Protein AF-A0A317FX87-F1 (afdb_monomer_lite)

Organism: Butyrivibrio fibrisolvens (NCBI:txid831)

Sequence (336 aa):
MNHIDVVEVTNPNGYIVQELTIDGASLGQWLDKHTEGSEDEHIAAFIRPFSELLFAWSHDIDCKGDRRFVRTLIDMDSAPVPILLCEDDPDFSCIVIVADVEKTEDCVYWNRIGYVTHNGESLEEEMEKGIAYTKSYTDDDWARYGDNIALEDVGSDAWHEWIAKNWDVELYKRRMNYTLPYYKAEGSIKWFINTDWVFDRREYEFVVKKYYALQRLRLSEELLRNSDDELNGAECAKILEEILPMGEEALQKQLDEYGEILFDPYICDVIASPLKDLVRSKEPDKILLETYLNALKLLKKHGDVDVRNILDISILDDFDEERAAFRKYGLKCDEL

Structure (mmCIF, N/CA/C/O backbone):
data_AF-A0A317FX87-F1
#
_entry.id   AF-A0A317FX87-F1
#
loop_
_atom_site.group_PDB
_atom_site.id
_atom_site.type_symbol
_atom_site.label_atom_id
_atom_site.label_alt_id
_atom_site.label_comp_id
_atom_site.label_asym_id
_atom_site.label_entity_id
_atom_site.label_seq_id
_atom_site.pdbx_PDB_ins_code
_atom_site.Cartn_x
_atom_site.Cartn_y
_atom_site.Cartn_z
_atom_site.occupancy
_atom_site.B_iso_or_equiv
_atom_site.auth_seq_id
_atom_site.auth_comp_id
_atom_site.auth_asym_id
_atom_site.auth_atom_id
_atom_site.pdbx_PDB_model_num
ATOM 1 N N . MET A 1 1 ? -22.248 14.141 4.917 1.00 89.19 1 MET A N 1
ATOM 2 C CA . MET A 1 1 ? -21.125 13.216 4.708 1.00 89.19 1 MET A CA 1
ATOM 3 C C . MET A 1 1 ? -19.882 13.987 5.063 1.00 89.19 1 MET A C 1
ATOM 5 O O . MET A 1 1 ? -19.855 15.189 4.813 1.00 89.19 1 MET A O 1
ATOM 9 N N . ASN A 1 2 ? -18.955 13.331 5.736 1.00 97.44 2 ASN A N 1
ATOM 10 C CA . ASN A 1 2 ? -17.644 13.873 6.037 1.00 97.44 2 ASN A CA 1
ATOM 11 C C . ASN A 1 2 ? -16.818 13.891 4.752 1.00 97.44 2 ASN A C 1
ATOM 13 O O . ASN A 1 2 ? -17.005 13.037 3.881 1.00 97.44 2 ASN A O 1
ATOM 17 N N . HIS A 1 3 ? -15.916 14.858 4.655 1.00 95.69 3 HIS A N 1
ATOM 18 C CA . HIS A 1 3 ? -14.972 14.974 3.554 1.00 95.69 3 HIS A CA 1
ATOM 19 C C . HIS A 1 3 ? -13.633 14.393 3.963 1.00 95.69 3 HIS A C 1
ATOM 21 O O . HIS A 1 3 ? -13.104 14.728 5.022 1.00 95.69 3 HIS A O 1
ATOM 27 N N . ILE A 1 4 ? -13.092 13.527 3.117 1.00 95.06 4 ILE A N 1
ATOM 28 C CA . ILE A 1 4 ? -11.769 12.938 3.294 1.00 95.06 4 ILE A CA 1
ATOM 29 C C . ILE A 1 4 ? -10.846 13.540 2.242 1.00 95.06 4 ILE A C 1
ATOM 31 O O . ILE A 1 4 ? -11.242 13.705 1.093 1.00 95.06 4 ILE A O 1
ATOM 35 N N . ASP A 1 5 ? -9.627 13.902 2.621 1.00 94.25 5 ASP A N 1
ATOM 36 C CA . ASP A 1 5 ? -8.621 14.379 1.670 1.00 94.25 5 ASP A CA 1
ATOM 37 C C . ASP A 1 5 ? -7.214 14.052 2.168 1.00 94.25 5 ASP A C 1
ATOM 39 O O . ASP A 1 5 ? -6.998 13.717 3.332 1.00 94.25 5 ASP A O 1
ATOM 43 N N . VAL A 1 6 ? -6.249 14.174 1.268 1.00 91.81 6 VAL A N 1
ATOM 44 C CA . VAL A 1 6 ? -4.823 14.064 1.542 1.00 91.81 6 VAL A CA 1
ATOM 45 C C . VAL A 1 6 ? -4.180 15.402 1.237 1.00 91.81 6 VAL A C 1
ATOM 47 O O . VAL A 1 6 ? -4.270 15.905 0.108 1.00 91.81 6 VAL A O 1
ATOM 50 N N . VAL A 1 7 ? -3.512 15.947 2.247 1.00 87.94 7 VAL A N 1
ATOM 51 C CA . VAL A 1 7 ? -2.808 17.226 2.183 1.00 87.94 7 VAL A CA 1
ATOM 52 C C . VAL A 1 7 ? -1.315 17.019 2.391 1.00 87.94 7 VAL A C 1
ATOM 54 O O . VAL A 1 7 ? -0.889 16.092 3.076 1.00 87.94 7 VAL A O 1
ATOM 57 N N . GLU A 1 8 ? -0.514 17.895 1.798 1.00 84.81 8 GLU A N 1
ATOM 58 C CA . GLU A 1 8 ? 0.919 17.964 2.063 1.00 84.81 8 GLU A CA 1
ATOM 59 C C . GLU A 1 8 ? 1.165 18.895 3.250 1.00 84.81 8 GLU A C 1
ATOM 61 O O . GLU A 1 8 ? 0.763 20.062 3.233 1.00 84.81 8 GLU A O 1
ATOM 66 N N . VAL A 1 9 ? 1.835 18.384 4.278 1.00 79.12 9 VAL A N 1
ATOM 67 C CA . VAL A 1 9 ? 2.241 19.153 5.456 1.00 79.12 9 VAL A CA 1
ATOM 68 C C . VAL A 1 9 ? 3.747 19.076 5.625 1.00 79.12 9 VAL A C 1
ATOM 70 O O . VAL A 1 9 ? 4.383 18.083 5.287 1.00 79.12 9 VAL A O 1
ATOM 73 N N . THR A 1 10 ? 4.348 20.146 6.134 1.00 74.12 10 THR A N 1
ATOM 74 C CA . THR A 1 10 ? 5.766 20.137 6.494 1.00 74.12 10 THR A CA 1
ATOM 75 C C . THR A 1 10 ? 5.893 19.694 7.944 1.00 74.12 10 THR A C 1
ATOM 77 O O . THR A 1 10 ? 5.390 20.378 8.836 1.00 74.12 10 THR A O 1
ATOM 80 N N . ASN A 1 11 ? 6.547 18.559 8.184 1.00 68.38 11 ASN A N 1
ATOM 81 C CA . ASN A 1 11 ? 6.795 18.073 9.537 1.00 68.38 11 ASN A CA 1
ATOM 82 C C . ASN A 1 11 ? 7.816 18.977 10.273 1.00 68.38 11 ASN A C 1
ATOM 84 O O . ASN A 1 11 ? 8.481 19.808 9.641 1.00 68.38 11 ASN A O 1
ATOM 88 N N . PRO A 1 12 ? 7.984 18.843 11.604 1.00 63.56 12 PRO A N 1
ATOM 89 C CA . PRO A 1 12 ? 8.914 19.675 12.381 1.00 63.56 12 PRO A CA 1
ATOM 90 C C . PRO A 1 12 ? 10.375 19.633 11.901 1.00 63.56 12 PRO A C 1
ATOM 92 O O . PRO A 1 12 ? 11.134 20.566 12.160 1.00 63.56 12 PRO A O 1
ATOM 95 N N . ASN A 1 13 ? 10.753 18.581 11.171 1.00 57.44 13 ASN A N 1
ATOM 96 C CA . ASN A 1 13 ? 12.086 18.383 10.605 1.00 57.44 13 ASN A CA 1
ATOM 97 C C . ASN A 1 13 ? 12.254 19.023 9.211 1.00 57.44 13 ASN A C 1
ATOM 99 O O . ASN A 1 13 ? 13.338 18.962 8.635 1.00 57.44 13 ASN A O 1
ATOM 103 N N . GLY A 1 14 ? 11.212 19.667 8.672 1.00 63.75 14 GLY A N 1
ATOM 104 C CA . GLY A 1 14 ? 11.245 20.359 7.383 1.00 63.75 14 GLY A CA 1
ATOM 105 C C . GLY A 1 14 ? 10.948 19.474 6.169 1.00 63.75 14 GLY A C 1
ATOM 106 O O . GLY A 1 14 ? 11.064 19.955 5.042 1.00 63.75 14 GLY A O 1
ATOM 107 N N . TYR A 1 15 ? 10.559 18.213 6.372 1.00 66.38 15 TYR A N 1
ATOM 108 C CA . TYR A 1 15 ? 10.174 17.304 5.292 1.00 66.38 15 TYR A CA 1
ATOM 109 C C . TYR A 1 15 ? 8.694 17.456 4.955 1.00 66.38 15 TYR A C 1
ATOM 111 O O . TYR A 1 15 ? 7.863 17.638 5.845 1.00 66.38 15 TYR A O 1
ATOM 119 N N . ILE A 1 16 ? 8.362 17.376 3.667 1.00 71.12 16 ILE A N 1
ATOM 120 C CA . ILE A 1 16 ? 6.974 17.329 3.206 1.00 71.12 16 ILE A CA 1
ATOM 121 C C . ILE A 1 16 ? 6.475 15.893 3.370 1.00 71.12 16 ILE A C 1
ATOM 123 O O . ILE A 1 16 ? 7.070 14.972 2.815 1.00 71.12 16 ILE A O 1
ATOM 127 N N . VAL A 1 17 ? 5.393 15.716 4.122 1.00 77.62 17 VAL A N 1
ATOM 128 C CA . VAL A 1 17 ? 4.711 14.434 4.330 1.00 77.62 17 VAL A CA 1
ATOM 129 C C . VAL A 1 17 ? 3.249 14.555 3.912 1.00 77.62 17 VAL A C 1
ATOM 131 O O . VAL A 1 17 ? 2.670 15.644 3.945 1.00 77.62 17 VAL A O 1
ATOM 134 N N . GLN A 1 18 ? 2.648 13.442 3.494 1.00 84.94 18 GLN A N 1
ATOM 135 C CA . GLN A 1 18 ? 1.228 13.386 3.162 1.00 84.94 18 GLN A CA 1
ATOM 136 C C . GLN A 1 18 ? 0.417 12.964 4.382 1.00 84.94 18 GLN A C 1
ATOM 138 O O . GLN A 1 18 ? 0.632 11.889 4.936 1.00 84.94 18 GLN A O 1
ATOM 143 N N . GLU A 1 19 ? -0.563 13.779 4.747 1.00 84.56 19 GLU A N 1
ATOM 144 C CA . GLU A 1 19 ? -1.433 13.537 5.889 1.00 84.56 19 GLU A CA 1
ATOM 145 C C . GLU A 1 19 ? -2.885 13.363 5.441 1.00 84.56 19 GLU A C 1
ATOM 147 O O . GLU A 1 19 ? -3.398 14.132 4.621 1.00 84.56 19 GLU A O 1
ATOM 152 N N . LEU A 1 20 ? -3.554 12.345 5.989 1.00 90.12 20 LEU A N 1
ATOM 153 C CA . LEU A 1 20 ? -4.988 12.163 5.813 1.00 90.12 20 LEU A CA 1
ATOM 154 C C . LEU A 1 20 ? -5.745 13.153 6.702 1.00 90.12 20 LEU A C 1
ATOM 156 O O . LEU A 1 20 ? -5.516 13.237 7.913 1.00 90.12 20 LEU A O 1
ATOM 160 N N . THR A 1 21 ? -6.696 13.856 6.101 1.00 93.00 21 THR A N 1
ATOM 161 C CA . THR A 1 21 ? -7.583 14.785 6.795 1.00 93.00 21 THR A CA 1
ATOM 162 C C . THR A 1 21 ? -9.034 14.365 6.662 1.00 93.00 21 THR A C 1
ATOM 164 O O . THR A 1 21 ? -9.460 13.867 5.619 1.00 93.00 21 THR A O 1
ATOM 167 N N . ILE A 1 22 ? -9.792 14.590 7.731 1.00 94.50 22 ILE A N 1
ATOM 168 C CA . ILE A 1 22 ? -11.239 14.400 7.784 1.00 94.50 22 ILE A CA 1
ATOM 169 C C . ILE A 1 22 ? -11.854 15.735 8.195 1.00 94.50 22 ILE A C 1
ATOM 171 O O . ILE A 1 22 ? -11.508 16.295 9.234 1.00 94.50 22 ILE A O 1
ATOM 175 N N . ASP A 1 23 ? -12.709 16.286 7.334 1.00 93.94 23 ASP A N 1
ATOM 176 C CA . ASP A 1 23 ? -13.287 17.631 7.455 1.00 93.94 23 ASP A CA 1
ATOM 177 C C . ASP A 1 23 ? -12.226 18.729 7.686 1.00 93.94 23 ASP A C 1
ATOM 179 O O . ASP A 1 23 ? -12.439 19.703 8.412 1.00 93.94 23 ASP A O 1
ATOM 183 N N . GLY A 1 24 ? -11.053 18.563 7.061 1.00 91.31 24 GLY A N 1
ATOM 184 C CA . GLY A 1 24 ? -9.916 19.483 7.159 1.00 91.31 24 GLY A CA 1
ATOM 185 C C . GLY A 1 24 ? -9.075 19.351 8.435 1.00 91.31 24 GLY A C 1
ATOM 186 O O . GLY A 1 24 ? -8.141 20.131 8.615 1.00 91.31 24 GLY A O 1
ATOM 187 N N . ALA A 1 25 ? -9.374 18.390 9.314 1.00 91.06 25 ALA A N 1
ATOM 188 C CA . ALA A 1 25 ? -8.560 18.079 10.484 1.00 91.06 25 ALA A CA 1
ATOM 189 C C . ALA A 1 25 ? -7.667 16.861 10.222 1.00 91.06 25 ALA A C 1
ATOM 191 O O . ALA A 1 25 ? -8.145 15.836 9.741 1.00 91.06 25 ALA A O 1
ATOM 192 N N . SER A 1 26 ? -6.386 16.967 10.579 1.00 91.44 26 SER A N 1
ATOM 193 C CA . SER A 1 26 ? -5.444 15.841 10.636 1.00 91.44 26 SER A CA 1
ATOM 194 C C . SER A 1 26 ? -6.000 14.707 11.498 1.00 91.44 26 SER A C 1
ATOM 196 O O . SER A 1 26 ? -6.457 14.958 12.616 1.00 91.44 26 SER A O 1
ATOM 198 N N . LEU A 1 27 ? -5.920 13.465 11.014 1.00 92.75 27 LEU A N 1
ATOM 199 C CA . LEU A 1 27 ? -6.351 12.295 11.781 1.00 92.75 27 LEU A CA 1
ATOM 200 C C . LEU A 1 27 ? -5.570 12.148 13.100 1.00 92.75 27 LEU A C 1
ATOM 202 O O . LEU A 1 27 ? -6.184 11.981 14.154 1.00 92.75 27 LEU A O 1
ATOM 206 N N . GLY A 1 28 ? -4.237 12.252 13.058 1.00 92.06 28 GLY A N 1
ATOM 207 C CA . GLY A 1 28 ? -3.384 12.121 14.244 1.00 92.06 28 GLY A CA 1
ATOM 208 C C . GLY A 1 28 ? -3.653 13.219 15.275 1.00 92.06 28 GLY A C 1
ATOM 209 O O . GLY A 1 28 ? -3.942 12.931 16.435 1.00 92.06 28 GLY A O 1
ATOM 210 N N . GLN A 1 29 ? -3.692 14.483 14.840 1.00 91.81 29 GLN A N 1
ATOM 211 C CA . GLN A 1 29 ? -3.993 15.616 15.727 1.00 91.81 29 GLN A CA 1
ATOM 212 C C . GLN A 1 29 ? -5.416 15.547 16.292 1.00 91.81 29 GLN A C 1
ATOM 214 O O . GLN A 1 29 ? -5.663 15.925 17.442 1.00 91.81 29 GLN A O 1
ATOM 219 N N . TRP A 1 30 ? -6.374 15.077 15.488 1.00 94.12 30 TRP A N 1
ATOM 220 C CA . TRP A 1 30 ? -7.738 14.862 15.947 1.00 94.12 30 TRP A CA 1
ATOM 221 C C . TRP A 1 30 ? -7.760 13.811 17.061 1.00 94.12 30 TRP A C 1
ATOM 223 O O . TRP A 1 30 ? -8.353 14.071 18.109 1.00 94.12 30 TRP A O 1
ATOM 233 N N . LEU A 1 31 ? -7.061 12.683 16.897 1.00 95.19 31 LEU A N 1
ATOM 234 C CA . LEU A 1 31 ? -6.965 11.636 17.919 1.00 95.19 31 LEU A CA 1
ATOM 235 C C . LEU A 1 31 ? -6.271 12.126 19.193 1.00 95.19 31 LEU A C 1
ATOM 237 O O . LEU A 1 31 ? -6.771 11.868 20.289 1.00 95.19 31 LEU A O 1
ATOM 241 N N . ASP A 1 32 ? -5.193 12.899 19.077 1.00 94.50 32 ASP A N 1
ATOM 242 C CA . ASP A 1 32 ? -4.504 13.481 20.233 1.00 94.50 32 ASP A CA 1
ATOM 243 C C . ASP A 1 32 ? -5.403 14.370 21.080 1.00 94.50 32 ASP A C 1
ATOM 245 O O . ASP A 1 32 ? -5.355 14.317 22.311 1.00 94.50 32 ASP A O 1
ATOM 249 N N . LYS A 1 33 ? -6.246 15.169 20.423 1.00 93.69 33 LYS A N 1
ATOM 250 C CA . LYS A 1 33 ? -7.219 16.023 21.099 1.00 93.69 33 LYS A CA 1
ATOM 251 C C . LYS A 1 33 ? -8.341 15.209 21.744 1.00 93.69 33 LYS A C 1
ATOM 253 O O . LYS A 1 33 ? -8.755 15.517 22.856 1.00 93.69 33 LYS A O 1
ATOM 258 N N . HIS A 1 34 ? -8.851 14.187 21.059 1.00 92.75 34 HIS A N 1
ATOM 259 C CA . HIS A 1 34 ? -9.976 13.384 21.559 1.00 92.75 34 HIS A CA 1
ATOM 260 C C . HIS A 1 34 ? -9.575 12.402 22.661 1.00 92.75 34 HIS A C 1
ATOM 262 O O . HIS A 1 34 ? -10.430 11.952 23.419 1.00 92.75 34 HIS A O 1
ATOM 268 N N . THR A 1 35 ? -8.284 12.103 22.780 1.00 94.00 35 THR A N 1
ATOM 269 C CA . THR A 1 35 ? -7.716 11.255 23.836 1.00 94.00 35 THR A CA 1
ATOM 270 C C . THR A 1 35 ? -6.978 12.059 24.911 1.00 94.00 35 THR A C 1
ATOM 272 O O . THR A 1 35 ? -6.307 11.489 25.779 1.00 94.00 35 THR A O 1
ATOM 275 N N . GLU A 1 36 ? -7.112 13.389 24.900 1.00 93.12 36 GLU A N 1
ATOM 276 C CA . GLU A 1 36 ? -6.556 14.251 25.936 1.00 93.12 36 GLU A CA 1
ATOM 277 C C . GLU A 1 36 ? -7.193 13.929 27.296 1.00 93.12 36 GLU A C 1
ATOM 279 O O . GLU A 1 36 ? -8.401 14.048 27.487 1.00 93.12 36 GLU A O 1
ATOM 284 N N . GLY A 1 37 ? -6.370 13.495 28.253 1.00 89.50 37 GLY A N 1
ATOM 285 C CA . GLY A 1 37 ? -6.847 13.071 29.570 1.00 89.50 37 GLY A CA 1
ATOM 286 C C . GLY A 1 37 ? -7.520 11.695 29.589 1.00 89.50 37 GLY A C 1
ATOM 287 O O . GLY A 1 37 ? -8.262 11.418 30.528 1.00 89.50 37 GLY A O 1
ATOM 288 N N . SER A 1 38 ? -7.274 10.846 28.582 1.00 91.88 38 SER A N 1
ATOM 289 C CA . SER A 1 38 ? -7.736 9.453 28.575 1.00 91.88 38 SER A CA 1
ATOM 290 C C . SER A 1 38 ? -7.367 8.728 29.877 1.00 91.88 38 SER A C 1
ATOM 292 O O . SER A 1 38 ? -6.218 8.777 30.316 1.00 91.88 38 SER A O 1
ATOM 294 N N . GLU A 1 39 ? -8.336 8.023 30.467 1.00 93.50 39 GLU A N 1
ATOM 295 C CA . GLU A 1 39 ? -8.119 7.128 31.617 1.00 93.50 39 GLU A CA 1
ATOM 296 C C . GLU A 1 39 ? -7.472 5.793 31.202 1.00 93.50 39 GLU A C 1
ATOM 298 O O . GLU A 1 39 ? -7.098 4.984 32.050 1.00 93.50 39 GLU A O 1
ATOM 303 N N . ASP A 1 40 ? -7.336 5.545 29.897 1.00 94.94 40 ASP A N 1
ATOM 304 C CA . ASP A 1 40 ? -6.621 4.389 29.375 1.00 94.94 40 ASP A CA 1
ATOM 305 C C . ASP A 1 40 ? -5.108 4.608 29.494 1.00 94.94 40 ASP A C 1
ATOM 307 O O . ASP A 1 40 ? -4.505 5.311 28.680 1.00 94.94 40 ASP A O 1
ATOM 311 N N . GLU A 1 41 ? -4.498 3.995 30.512 1.00 93.06 41 GLU A N 1
ATOM 312 C CA . GLU A 1 41 ? -3.064 4.117 30.800 1.00 93.06 41 GLU A CA 1
ATOM 313 C C . GLU A 1 41 ? -2.187 3.773 29.591 1.00 93.06 41 GLU A C 1
ATOM 315 O O . GLU A 1 41 ? -1.151 4.405 29.395 1.00 93.06 41 GLU A O 1
ATOM 320 N N . HIS A 1 42 ? -2.604 2.825 28.745 1.00 93.81 42 HIS A N 1
ATOM 321 C CA . HIS A 1 42 ? -1.827 2.453 27.565 1.00 93.81 42 HIS A CA 1
ATOM 322 C C . HIS A 1 42 ? -1.847 3.561 26.503 1.00 93.81 42 HIS A C 1
ATOM 324 O O . HIS A 1 42 ? -0.804 3.916 25.955 1.00 93.81 42 HIS A O 1
ATOM 330 N N . ILE A 1 43 ? -3.008 4.184 26.276 1.00 94.62 43 ILE A N 1
ATOM 331 C CA . ILE A 1 43 ? -3.109 5.352 25.390 1.00 94.62 43 ILE A CA 1
ATOM 332 C C . ILE A 1 43 ? -2.289 6.513 25.956 1.00 94.62 43 ILE A C 1
ATOM 334 O O . ILE A 1 43 ? -1.519 7.139 25.233 1.00 94.62 43 ILE A O 1
ATOM 338 N N . ALA A 1 44 ? -2.446 6.798 27.250 1.00 91.06 44 ALA A N 1
ATOM 339 C CA . ALA A 1 44 ? -1.822 7.949 27.890 1.00 91.06 44 ALA A CA 1
ATOM 340 C C . ALA A 1 44 ? -0.291 7.847 27.980 1.00 91.06 44 ALA A C 1
ATOM 342 O O . ALA A 1 44 ? 0.374 8.879 27.910 1.00 91.06 44 ALA A O 1
ATOM 343 N N . ALA A 1 45 ? 0.255 6.640 28.164 1.00 89.38 45 ALA A N 1
ATOM 344 C CA . ALA A 1 45 ? 1.679 6.437 28.428 1.00 89.38 45 ALA A CA 1
ATOM 345 C C . ALA A 1 45 ? 2.488 5.895 27.241 1.00 89.38 45 ALA A C 1
ATOM 347 O O . ALA A 1 45 ? 3.705 6.066 27.252 1.00 89.38 45 ALA A O 1
ATOM 348 N N . PHE A 1 46 ? 1.859 5.216 26.273 1.00 90.44 46 PHE A N 1
ATOM 349 C CA . PHE A 1 46 ? 2.580 4.490 25.218 1.00 90.44 46 PHE A CA 1
ATOM 350 C C . PHE A 1 46 ? 2.194 4.902 23.796 1.00 90.44 46 PHE A C 1
ATOM 352 O O . PHE A 1 46 ? 3.074 5.030 22.957 1.00 90.44 46 PHE A O 1
ATOM 359 N N . ILE A 1 47 ? 0.904 5.115 23.514 1.00 93.50 47 ILE A N 1
ATOM 360 C CA . ILE A 1 47 ? 0.455 5.398 22.139 1.00 93.50 47 ILE A CA 1
ATOM 361 C C . ILE A 1 47 ? 0.588 6.880 21.777 1.00 93.50 47 ILE A C 1
ATOM 363 O O . ILE A 1 47 ? 0.904 7.213 20.639 1.00 93.50 47 ILE A O 1
ATOM 367 N N . ARG A 1 48 ? 0.293 7.785 22.717 1.00 93.06 48 ARG A N 1
ATOM 368 C CA . ARG A 1 48 ? 0.339 9.225 22.441 1.00 93.06 48 ARG A CA 1
ATOM 369 C C . ARG A 1 48 ? 1.784 9.743 22.341 1.00 93.06 48 ARG A C 1
ATOM 371 O O . ARG A 1 48 ? 2.610 9.335 23.157 1.00 93.06 48 ARG A O 1
ATOM 378 N N . PRO A 1 49 ? 2.042 10.742 21.474 1.00 93.06 49 PRO A N 1
ATOM 379 C CA . PRO A 1 49 ? 1.067 11.418 20.611 1.00 93.06 49 PRO A CA 1
ATOM 380 C C . PRO A 1 49 ? 0.769 10.662 19.302 1.00 93.06 49 PRO A C 1
ATOM 382 O O . PRO A 1 49 ? 1.667 10.192 18.614 1.00 93.06 49 PRO A O 1
ATOM 385 N N . PHE A 1 50 ? -0.507 10.608 18.913 1.00 94.06 50 PHE A N 1
ATOM 386 C CA . PHE A 1 50 ? -0.950 9.989 17.657 1.00 94.06 50 PHE A CA 1
ATOM 387 C C . PHE A 1 50 ? -0.443 10.739 16.421 1.00 94.06 50 PHE A C 1
ATOM 389 O O . PHE A 1 50 ? -0.312 10.137 15.359 1.00 94.06 50 PHE A O 1
ATOM 396 N N . SER A 1 51 ? -0.169 12.043 16.529 1.00 90.81 51 SER A N 1
ATOM 397 C CA . SER A 1 51 ? 0.398 12.843 15.439 1.00 90.81 51 SER A CA 1
ATOM 398 C C . SER A 1 51 ? 1.838 12.479 15.068 1.00 90.81 51 SER A C 1
ATOM 400 O O . SER A 1 51 ? 2.328 12.973 14.058 1.00 90.81 51 SER A O 1
ATOM 402 N N . GLU A 1 52 ? 2.521 11.679 15.889 1.00 89.69 52 GLU A N 1
ATOM 403 C CA . GLU A 1 52 ? 3.869 11.156 15.615 1.00 89.69 52 GLU A CA 1
ATOM 404 C C . GLU A 1 52 ? 3.831 9.714 15.081 1.00 89.69 52 GLU A C 1
ATOM 406 O O . GLU A 1 52 ? 4.866 9.128 14.802 1.00 89.69 52 GLU A O 1
ATOM 411 N N . LEU A 1 53 ? 2.642 9.127 14.914 1.00 92.25 53 LEU A N 1
ATOM 412 C CA . LEU A 1 53 ? 2.506 7.798 14.327 1.00 92.25 53 LEU A CA 1
ATOM 413 C C . LEU A 1 53 ? 2.534 7.862 12.797 1.00 92.25 53 LEU A C 1
ATOM 415 O O . LEU A 1 53 ? 1.996 8.782 12.173 1.00 92.25 53 LEU A O 1
ATOM 419 N N . LEU A 1 54 ? 3.103 6.825 12.190 1.00 91.81 54 LEU A N 1
ATOM 420 C CA . LEU A 1 54 ? 3.153 6.655 10.746 1.00 91.81 54 LEU A CA 1
ATOM 421 C C . LEU A 1 54 ? 1.758 6.329 10.205 1.00 91.81 54 LEU A C 1
ATOM 423 O O . LEU A 1 54 ? 1.068 5.453 10.720 1.00 91.81 54 LEU A O 1
ATOM 427 N N . PHE A 1 55 ? 1.337 6.973 9.116 1.00 93.06 55 PHE A N 1
ATOM 428 C CA . PHE A 1 55 ? 0.089 6.594 8.458 1.00 93.06 55 PHE A CA 1
ATOM 429 C C . PHE A 1 55 ? 0.226 5.226 7.781 1.00 93.06 55 PHE A C 1
ATOM 431 O O . PHE A 1 55 ? 1.072 5.035 6.908 1.00 93.06 55 PHE A O 1
ATOM 438 N N . ALA A 1 56 ? -0.646 4.284 8.144 1.00 94.62 56 ALA A N 1
ATOM 439 C CA . ALA A 1 56 ? -0.505 2.872 7.778 1.00 94.62 56 ALA A CA 1
ATOM 440 C C . ALA A 1 56 ? -0.660 2.585 6.272 1.00 94.62 56 ALA A C 1
ATOM 442 O O . ALA A 1 56 ? -0.525 1.448 5.840 1.00 94.62 56 ALA A O 1
ATOM 443 N N . TRP A 1 57 ? -1.005 3.577 5.450 1.00 93.19 57 TRP A N 1
ATOM 444 C CA . TRP A 1 57 ? -1.107 3.400 3.996 1.00 93.19 57 TRP A CA 1
ATOM 445 C C . TRP A 1 57 ? 0.196 3.791 3.277 1.00 93.19 57 TRP A C 1
ATOM 447 O O . TRP A 1 57 ? 0.270 3.665 2.053 1.00 93.19 57 TRP A O 1
ATOM 457 N N . SER A 1 58 ? 1.190 4.295 4.020 1.00 89.81 58 SER A N 1
ATOM 458 C CA . SER A 1 58 ? 2.482 4.782 3.522 1.00 89.81 58 SER A CA 1
ATOM 459 C C . SER A 1 58 ? 3.330 3.682 2.865 1.00 89.81 58 SER A C 1
ATOM 461 O O . SER A 1 58 ? 3.195 2.494 3.165 1.00 89.81 58 SER A O 1
ATOM 463 N N . HIS A 1 59 ? 4.255 4.091 1.989 1.00 88.69 59 HIS A N 1
ATOM 464 C CA . HIS A 1 59 ? 5.341 3.225 1.515 1.00 88.69 59 HIS A CA 1
ATOM 465 C C . HIS A 1 59 ? 6.437 2.963 2.561 1.00 88.69 59 HIS A C 1
ATOM 467 O O . HIS A 1 59 ? 7.251 2.077 2.325 1.00 88.69 59 HIS A O 1
ATOM 473 N N . ASP A 1 60 ? 6.422 3.660 3.701 1.00 89.38 60 ASP A N 1
ATOM 474 C CA . ASP A 1 60 ? 7.429 3.512 4.769 1.00 89.38 60 ASP A CA 1
ATOM 475 C C . ASP A 1 60 ? 7.260 2.233 5.606 1.00 89.38 60 ASP A C 1
ATOM 477 O O . ASP A 1 60 ? 8.095 1.950 6.453 1.00 89.38 60 ASP A O 1
ATOM 481 N N . ILE A 1 61 ? 6.195 1.454 5.383 1.00 92.94 61 ILE A N 1
ATOM 482 C CA . ILE A 1 61 ? 6.044 0.123 5.987 1.00 92.94 61 ILE A CA 1
ATOM 483 C C . ILE A 1 61 ? 7.134 -0.801 5.452 1.00 92.94 61 ILE A C 1
ATOM 485 O O . ILE A 1 61 ? 7.283 -0.905 4.232 1.00 92.94 61 ILE A O 1
ATOM 489 N N . ASP A 1 62 ? 7.812 -1.531 6.335 1.00 88.38 62 ASP A N 1
ATOM 490 C CA . ASP A 1 62 ? 9.048 -2.258 6.016 1.00 88.38 62 ASP A CA 1
ATOM 491 C C . ASP A 1 62 ? 8.913 -3.265 4.863 1.00 88.38 62 ASP A C 1
ATOM 493 O O . ASP A 1 62 ? 9.765 -3.336 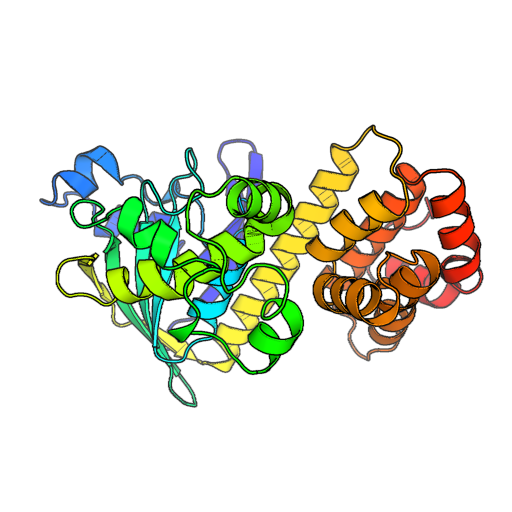3.975 1.00 88.38 62 ASP A O 1
ATOM 497 N N . CYS A 1 63 ? 7.832 -4.049 4.848 1.00 90.44 63 CYS A N 1
ATOM 498 C CA . CYS A 1 63 ? 7.679 -5.174 3.921 1.00 90.44 63 CYS A CA 1
ATOM 499 C C . CYS A 1 63 ? 6.554 -4.954 2.897 1.00 90.44 63 CYS A C 1
ATOM 501 O O . CYS A 1 63 ? 5.468 -4.466 3.230 1.00 90.44 63 CYS A O 1
ATOM 503 N N . LYS A 1 64 ? 6.747 -5.404 1.644 1.00 90.75 64 LYS A N 1
ATOM 504 C CA . LYS A 1 64 ? 5.706 -5.308 0.597 1.00 90.75 64 LYS A CA 1
ATOM 505 C C . LYS A 1 64 ? 4.494 -6.158 0.939 1.00 90.75 64 LYS A C 1
ATOM 507 O O . LYS A 1 64 ? 3.370 -5.742 0.662 1.00 90.75 64 LYS A O 1
ATOM 512 N N . GLY A 1 65 ? 4.710 -7.317 1.565 1.00 94.00 65 GLY A N 1
ATOM 513 C CA . GLY A 1 65 ? 3.624 -8.178 2.041 1.00 94.00 65 GLY A CA 1
ATOM 514 C C . GLY A 1 65 ? 2.657 -7.441 2.975 1.00 94.00 65 GLY A C 1
ATOM 515 O O . GLY A 1 65 ? 1.439 -7.544 2.816 1.00 94.00 65 GLY A O 1
ATOM 516 N N . ASP A 1 66 ? 3.195 -6.612 3.871 1.00 96.44 66 ASP A N 1
ATOM 517 C CA . ASP A 1 66 ? 2.422 -5.800 4.814 1.00 96.44 66 ASP A CA 1
ATOM 518 C C . ASP A 1 66 ? 1.719 -4.625 4.119 1.00 96.44 66 ASP A C 1
ATOM 520 O O . ASP A 1 66 ? 0.526 -4.395 4.337 1.00 96.44 66 ASP A O 1
ATOM 524 N N . ARG A 1 67 ? 2.381 -3.953 3.169 1.00 94.62 67 ARG A N 1
ATOM 525 C CA . ARG A 1 67 ? 1.732 -2.932 2.321 1.00 94.62 67 ARG A CA 1
ATOM 526 C C . ARG A 1 67 ? 0.559 -3.507 1.521 1.00 94.62 67 ARG A C 1
ATOM 528 O O . ARG A 1 67 ? -0.521 -2.911 1.463 1.00 94.62 67 ARG A O 1
ATOM 535 N N . ARG A 1 68 ? 0.744 -4.694 0.934 1.00 94.62 68 ARG A N 1
ATOM 536 C CA . ARG A 1 68 ? -0.301 -5.424 0.200 1.00 94.62 68 ARG A CA 1
ATOM 537 C C . ARG A 1 68 ? -1.445 -5.838 1.121 1.00 94.62 68 ARG A C 1
ATOM 539 O O . ARG A 1 68 ? -2.609 -5.780 0.712 1.00 94.62 68 ARG A O 1
ATOM 546 N N . PHE A 1 69 ? -1.140 -6.226 2.357 1.00 97.62 69 PHE A N 1
ATOM 547 C CA . PHE A 1 69 ? -2.141 -6.530 3.372 1.00 97.62 69 PHE A CA 1
ATOM 548 C C . PHE A 1 69 ? -3.035 -5.321 3.657 1.00 97.62 69 PHE A C 1
ATOM 550 O O . PHE A 1 69 ? -4.248 -5.422 3.468 1.00 97.62 69 PHE A O 1
ATOM 557 N N . VAL A 1 70 ? -2.458 -4.160 3.992 1.00 97.25 70 VAL A N 1
ATOM 558 C CA . VAL A 1 70 ? -3.234 -2.926 4.220 1.00 97.25 70 VAL A CA 1
ATOM 559 C C . VAL A 1 70 ? -4.096 -2.593 3.013 1.00 97.25 70 VAL A C 1
ATOM 561 O O . VAL A 1 70 ? -5.294 -2.357 3.159 1.00 97.25 70 VAL A O 1
ATOM 564 N N . ARG A 1 71 ? -3.513 -2.628 1.808 1.00 95.44 71 ARG A N 1
ATOM 565 C CA . ARG A 1 71 ? -4.243 -2.349 0.569 1.00 95.44 71 ARG A CA 1
ATOM 566 C C . ARG A 1 71 ? -5.451 -3.270 0.400 1.00 95.44 71 ARG A C 1
ATOM 568 O O . ARG A 1 71 ? -6.540 -2.797 0.085 1.00 95.44 71 ARG A O 1
ATOM 575 N N . THR A 1 72 ? -5.266 -4.562 0.665 1.00 97.06 72 THR A N 1
ATOM 576 C CA . THR A 1 72 ? -6.346 -5.555 0.609 1.00 97.06 72 THR A CA 1
ATOM 577 C C . THR A 1 72 ? -7.465 -5.185 1.581 1.00 97.06 72 THR A C 1
ATOM 579 O O . THR A 1 72 ? -8.630 -5.186 1.192 1.00 97.06 72 THR A O 1
ATOM 582 N N . LEU A 1 73 ? -7.133 -4.810 2.821 1.00 98.31 73 LEU A N 1
ATOM 583 C CA . LEU A 1 73 ? -8.130 -4.418 3.821 1.00 98.31 73 LEU A CA 1
ATOM 584 C C . LEU A 1 73 ? -8.865 -3.129 3.453 1.00 98.31 73 LEU A C 1
ATOM 586 O O . LEU A 1 73 ? -10.078 -3.062 3.639 1.00 98.31 73 LEU A O 1
ATOM 590 N N . ILE A 1 74 ? -8.158 -2.136 2.900 1.00 97.00 74 ILE A N 1
ATOM 591 C CA . ILE A 1 74 ? -8.779 -0.909 2.391 1.00 97.00 74 ILE A CA 1
ATOM 592 C C . ILE A 1 74 ? -9.798 -1.247 1.315 1.00 97.00 74 ILE A C 1
ATOM 594 O O . ILE A 1 74 ? -10.825 -0.587 1.276 1.00 97.00 74 ILE A O 1
ATOM 598 N N . ASP A 1 75 ? -9.539 -2.226 0.445 1.00 96.44 75 ASP A N 1
ATOM 599 C CA . ASP A 1 75 ? -10.414 -2.569 -0.678 1.00 96.44 75 ASP A CA 1
ATOM 600 C C . ASP A 1 75 ? -11.625 -3.431 -0.257 1.00 96.44 75 ASP A C 1
ATOM 602 O O . ASP A 1 75 ? -12.689 -3.301 -0.866 1.00 96.44 75 ASP A O 1
ATOM 606 N N . MET A 1 76 ? -11.530 -4.208 0.829 1.00 97.75 76 MET A N 1
ATOM 607 C CA . MET A 1 76 ? -12.641 -5.004 1.378 1.00 97.75 76 MET A CA 1
ATOM 608 C C . MET A 1 76 ? -13.874 -4.158 1.751 1.00 97.75 76 MET A C 1
ATOM 610 O O . MET A 1 76 ? -13.764 -3.002 2.156 1.00 97.75 76 MET A O 1
ATOM 614 N N . ASP A 1 77 ? -15.066 -4.762 1.668 1.00 97.69 77 ASP A N 1
ATOM 615 C CA . ASP A 1 77 ? -16.314 -4.105 2.089 1.00 97.69 77 ASP A CA 1
ATOM 616 C C . ASP A 1 77 ? -16.481 -4.064 3.619 1.00 97.69 77 ASP A C 1
ATOM 618 O O . ASP A 1 77 ? -17.228 -3.237 4.129 1.00 97.69 77 ASP A O 1
ATOM 622 N N . SER A 1 78 ? -15.805 -4.943 4.369 1.00 98.00 78 SER A N 1
ATOM 623 C CA . SER A 1 78 ? -15.802 -4.904 5.837 1.00 98.00 78 SER A CA 1
ATOM 624 C C . SER A 1 78 ? -14.515 -5.479 6.430 1.00 98.00 78 SER A C 1
ATOM 626 O O . SER A 1 78 ? -14.214 -6.679 6.292 1.00 98.00 78 SER A O 1
ATOM 628 N N . ALA A 1 79 ? -13.753 -4.619 7.107 1.00 98.12 79 ALA A N 1
ATOM 629 C CA . ALA A 1 79 ? -12.507 -4.979 7.770 1.00 98.12 79 ALA A CA 1
ATOM 630 C C . ALA A 1 79 ? -12.105 -3.954 8.852 1.00 98.12 79 ALA A C 1
ATOM 632 O O . ALA A 1 79 ? -12.396 -2.766 8.713 1.00 98.12 79 ALA A O 1
ATOM 633 N N . PRO A 1 80 ? -11.376 -4.387 9.896 1.00 98.19 80 PRO A N 1
ATOM 634 C CA . PRO A 1 80 ? -10.584 -3.479 10.716 1.00 98.19 80 PRO A CA 1
ATOM 635 C C . PRO A 1 80 ? -9.368 -3.016 9.901 1.00 98.19 80 PRO A C 1
ATOM 637 O O . PRO A 1 80 ? -8.437 -3.788 9.687 1.00 98.19 80 PRO A O 1
ATOM 640 N N . VAL A 1 81 ? -9.391 -1.781 9.406 1.00 98.31 81 VAL A N 1
ATOM 641 C CA . VAL A 1 81 ? -8.352 -1.225 8.529 1.00 98.31 81 VAL A CA 1
ATOM 642 C C . VAL A 1 81 ? -7.301 -0.502 9.372 1.00 98.31 81 VAL A C 1
ATOM 644 O O . VAL A 1 81 ? -7.664 0.437 10.084 1.00 98.31 81 VAL A O 1
ATOM 647 N N . PRO A 1 82 ? -6.012 -0.880 9.296 1.00 97.94 82 PRO A N 1
ATOM 648 C CA . PRO A 1 82 ? -4.926 -0.105 9.884 1.00 97.94 82 PRO A CA 1
ATOM 649 C C . PRO A 1 82 ? -4.905 1.324 9.338 1.00 97.94 82 PRO A C 1
ATOM 651 O O . PRO A 1 82 ? -4.999 1.543 8.127 1.00 97.94 82 PRO A O 1
ATOM 654 N N . ILE A 1 83 ? -4.795 2.292 10.243 1.00 96.94 83 ILE A N 1
ATOM 655 C CA . ILE A 1 83 ? -4.762 3.724 9.929 1.00 96.94 83 ILE A CA 1
ATOM 656 C C . ILE A 1 83 ? -3.516 4.413 10.485 1.00 96.94 83 ILE A C 1
ATOM 658 O O . ILE A 1 83 ? -3.026 5.330 9.840 1.00 96.94 83 ILE A O 1
ATOM 662 N N . LEU A 1 84 ? -2.954 3.964 11.612 1.00 96.12 84 LEU A N 1
ATOM 663 C CA . LEU A 1 84 ? -1.679 4.472 12.135 1.00 96.12 84 LEU A CA 1
ATOM 664 C C . LEU A 1 84 ? -0.823 3.324 12.686 1.00 96.12 84 LEU A C 1
ATOM 666 O O . LEU A 1 84 ? -1.373 2.381 13.257 1.00 96.12 84 LEU A O 1
ATOM 670 N N . LEU A 1 85 ? 0.495 3.434 12.530 1.00 96.00 85 LEU A N 1
ATOM 671 C CA . LEU A 1 85 ? 1.515 2.491 12.988 1.00 96.00 85 LEU A CA 1
ATOM 672 C C . LEU A 1 85 ? 2.600 3.207 13.800 1.00 96.00 85 LEU A C 1
ATOM 674 O O . LEU A 1 85 ? 2.752 4.425 13.707 1.00 96.00 85 LEU A O 1
ATOM 678 N N . CYS A 1 86 ? 3.369 2.454 14.582 1.00 93.94 86 CYS A N 1
ATOM 679 C CA . CYS A 1 86 ? 4.593 2.971 15.192 1.00 93.94 86 CYS A CA 1
ATOM 680 C C . CYS A 1 86 ? 5.574 3.446 14.103 1.00 93.94 86 CYS A C 1
ATOM 682 O O . CYS A 1 86 ? 5.748 2.765 13.098 1.00 93.94 86 CYS A O 1
ATOM 684 N N . GLU A 1 87 ? 6.201 4.613 14.284 1.00 88.38 87 GLU A N 1
ATOM 685 C CA . GLU A 1 87 ? 7.230 5.106 13.351 1.00 88.38 87 GLU A CA 1
ATOM 686 C C . GLU A 1 87 ? 8.565 4.361 13.529 1.00 88.38 87 GLU A C 1
ATOM 688 O O . GLU A 1 87 ? 9.248 4.088 12.547 1.00 88.38 87 GLU A O 1
ATOM 693 N N . ASP A 1 88 ? 8.915 3.995 14.769 1.00 88.62 88 ASP A N 1
ATOM 694 C CA . ASP A 1 88 ? 10.172 3.300 15.094 1.00 88.62 88 ASP A CA 1
ATOM 695 C C . ASP A 1 88 ? 10.179 1.818 14.672 1.00 88.62 88 ASP A C 1
ATOM 697 O O . ASP A 1 88 ? 11.248 1.218 14.552 1.00 88.62 88 ASP A O 1
ATOM 701 N N . ASP A 1 89 ? 8.996 1.232 14.483 1.00 92.12 89 ASP A N 1
ATOM 702 C CA . ASP A 1 89 ? 8.789 -0.164 14.090 1.00 92.12 89 ASP A CA 1
ATOM 703 C C . ASP A 1 89 ? 7.600 -0.218 13.112 1.00 92.12 89 ASP A C 1
ATOM 705 O O . ASP A 1 89 ? 6.460 -0.452 13.536 1.00 92.12 89 ASP A O 1
ATOM 709 N N . PRO A 1 90 ? 7.816 0.140 11.827 1.00 91.31 90 PRO A N 1
ATOM 710 C CA . PRO A 1 90 ? 6.757 0.358 10.842 1.00 91.31 90 PRO A CA 1
ATOM 711 C C . PRO A 1 90 ? 6.233 -0.970 10.269 1.00 91.31 90 PRO A C 1
ATOM 713 O O . PRO A 1 90 ? 6.117 -1.166 9.055 1.00 91.31 90 PRO A O 1
ATOM 716 N N . ASP A 1 91 ? 5.879 -1.878 11.173 1.00 92.19 91 ASP A N 1
ATOM 717 C CA . ASP A 1 91 ? 5.227 -3.155 10.932 1.00 92.19 91 ASP A CA 1
ATOM 718 C C . ASP A 1 91 ? 3.988 -3.319 11.847 1.00 92.19 91 ASP A C 1
ATOM 720 O O . ASP A 1 91 ? 3.452 -2.351 12.395 1.00 92.19 91 ASP A O 1
ATOM 724 N N . PHE A 1 92 ? 3.463 -4.542 11.973 1.00 94.69 92 PHE A N 1
ATOM 725 C CA . PHE A 1 92 ? 2.278 -4.836 12.793 1.00 94.69 92 PHE A CA 1
ATOM 726 C C . PHE A 1 92 ? 2.584 -5.387 14.191 1.00 94.69 92 PHE A C 1
ATOM 728 O O . PHE A 1 92 ? 1.682 -5.937 14.819 1.00 94.69 92 PHE A O 1
ATOM 735 N N . SER A 1 93 ? 3.824 -5.292 14.670 1.00 92.56 93 SER A N 1
ATOM 736 C CA . SER A 1 93 ? 4.262 -5.897 15.934 1.00 92.56 93 SER A CA 1
ATOM 737 C C . SER A 1 93 ? 4.203 -4.947 17.141 1.00 92.56 93 SER A C 1
ATOM 739 O O . SER A 1 93 ? 4.164 -5.410 18.284 1.00 92.56 93 SER A O 1
ATOM 741 N N . CYS A 1 94 ? 4.168 -3.630 16.900 1.00 93.81 94 CYS A N 1
ATOM 742 C CA . CYS A 1 94 ? 4.195 -2.595 17.937 1.00 93.81 94 CYS A CA 1
ATOM 743 C C . CYS A 1 94 ? 2.831 -1.895 18.123 1.00 93.81 94 CYS A C 1
ATOM 745 O O . CYS A 1 94 ? 1.881 -2.480 18.637 1.00 93.81 94 CYS A O 1
ATOM 747 N N . ILE A 1 95 ? 2.716 -0.610 17.771 1.00 96.69 95 ILE A N 1
ATOM 748 C CA . ILE A 1 95 ? 1.462 0.148 17.859 1.00 96.69 95 ILE A CA 1
ATOM 749 C C . ILE A 1 95 ? 0.713 -0.019 16.544 1.00 96.69 95 ILE A C 1
ATOM 751 O O . ILE A 1 95 ? 1.207 0.410 15.507 1.00 96.69 95 ILE A O 1
ATOM 755 N N . VAL A 1 96 ? -0.510 -0.550 16.599 1.00 98.00 96 VAL A N 1
ATOM 756 C CA . VAL A 1 96 ? -1.415 -0.609 15.442 1.00 98.00 96 VAL A CA 1
ATOM 757 C C . VAL A 1 96 ? -2.759 0.011 15.805 1.00 98.00 96 VAL A C 1
ATOM 759 O O . VAL A 1 96 ? -3.526 -0.542 16.598 1.00 98.00 96 VAL A O 1
ATOM 762 N N . ILE A 1 97 ? -3.062 1.163 15.206 1.00 98.31 97 ILE A N 1
ATOM 763 C CA . ILE A 1 97 ? -4.367 1.820 15.307 1.00 98.31 97 ILE A CA 1
ATOM 764 C C . ILE A 1 97 ? -5.202 1.433 14.097 1.00 98.31 97 ILE A C 1
ATOM 766 O O . ILE A 1 97 ? -4.755 1.555 12.956 1.00 98.31 97 ILE A O 1
ATOM 770 N N . VAL A 1 98 ? -6.434 1.005 14.345 1.00 98.50 98 VAL A N 1
ATOM 771 C CA . VAL A 1 98 ? -7.361 0.514 13.324 1.00 98.50 98 VAL A CA 1
ATOM 772 C C . VAL A 1 98 ? -8.683 1.273 13.363 1.00 98.50 98 VAL A C 1
ATOM 774 O O . VAL A 1 98 ? -9.165 1.663 14.430 1.00 98.50 98 VAL A O 1
ATOM 777 N N . ALA A 1 99 ? -9.294 1.441 12.193 1.00 98.25 99 ALA A N 1
ATOM 778 C CA . ALA A 1 99 ? -10.679 1.864 12.037 1.00 98.25 99 ALA A CA 1
ATOM 779 C C . ALA A 1 99 ? -11.556 0.657 11.676 1.00 98.25 99 ALA A C 1
ATOM 781 O O . ALA A 1 99 ? -11.188 -0.157 10.832 1.00 98.25 99 ALA A O 1
ATOM 782 N N . ASP A 1 100 ? -12.727 0.539 12.298 1.00 98.38 100 ASP A N 1
ATOM 783 C CA . ASP A 1 100 ? -13.755 -0.427 11.895 1.00 98.38 100 ASP A CA 1
ATOM 784 C C . ASP A 1 100 ? -14.475 0.106 10.651 1.00 98.38 100 ASP A C 1
ATOM 786 O O . ASP A 1 100 ? -15.296 1.025 10.761 1.00 98.38 100 ASP A O 1
ATOM 790 N N . VAL A 1 101 ? -14.111 -0.414 9.475 1.00 98.31 101 VAL A N 1
ATOM 791 C CA . VAL A 1 101 ? -14.590 0.084 8.183 1.00 98.31 101 VAL A CA 1
ATOM 792 C C . VAL A 1 101 ? -15.666 -0.829 7.617 1.00 98.31 101 VAL A C 1
ATOM 794 O O . VAL A 1 101 ? -15.473 -2.039 7.495 1.00 98.31 101 VAL A O 1
ATOM 797 N N . GLU A 1 102 ? -16.775 -0.225 7.200 1.00 98.38 102 GLU A N 1
ATOM 798 C CA . GLU A 1 102 ? -17.846 -0.875 6.445 1.00 98.38 102 GLU A CA 1
ATOM 799 C C . GLU A 1 102 ? -18.161 -0.061 5.188 1.00 98.38 102 GLU A C 1
ATOM 801 O O . GLU A 1 102 ? -18.213 1.167 5.229 1.00 98.38 102 GLU A O 1
ATOM 806 N N . LYS A 1 103 ? -18.385 -0.727 4.058 1.00 98.38 103 LYS A N 1
ATOM 807 C CA . LYS A 1 103 ? -18.740 -0.089 2.792 1.00 98.38 103 LYS A CA 1
ATOM 808 C C . LYS A 1 103 ? -20.079 -0.588 2.287 1.00 98.38 103 LYS A C 1
ATOM 810 O O . LYS A 1 103 ? -20.376 -1.779 2.308 1.00 98.38 103 LYS A O 1
ATOM 815 N N . THR A 1 104 ? -20.853 0.337 1.746 1.00 97.81 104 THR A N 1
ATOM 816 C CA . THR A 1 104 ? -22.053 0.055 0.958 1.00 97.81 104 THR A CA 1
ATOM 817 C C . THR A 1 104 ? -21.819 0.489 -0.486 1.00 97.81 104 THR A C 1
ATOM 819 O O . THR A 1 104 ? -20.707 0.860 -0.854 1.00 97.81 104 THR A O 1
ATOM 822 N N . GLU A 1 105 ? -22.841 0.428 -1.336 1.00 96.75 105 GLU A N 1
ATOM 823 C CA . GLU A 1 105 ? -22.733 0.873 -2.732 1.00 96.75 105 GLU A CA 1
ATOM 824 C C . GLU A 1 105 ? -22.288 2.344 -2.848 1.00 96.75 105 GLU A C 1
ATOM 826 O O . GLU A 1 105 ? -21.446 2.661 -3.685 1.00 96.75 105 GLU A O 1
ATOM 831 N N . ASP A 1 106 ? -22.784 3.214 -1.962 1.00 97.94 106 ASP A N 1
ATOM 832 C CA . ASP A 1 106 ? -22.581 4.666 -2.056 1.00 97.94 106 ASP A CA 1
ATOM 833 C C . ASP A 1 106 ? -21.732 5.256 -0.920 1.00 97.94 106 ASP A C 1
ATOM 835 O O . ASP A 1 106 ? -21.231 6.373 -1.050 1.00 97.94 106 ASP A O 1
ATOM 839 N N . CYS A 1 107 ? -21.550 4.536 0.192 1.00 98.38 107 CYS A N 1
ATOM 840 C CA . CYS A 1 107 ? -20.933 5.087 1.399 1.00 98.38 107 CYS A CA 1
ATOM 841 C C . CYS A 1 107 ? -19.786 4.225 1.935 1.00 98.38 107 CYS A C 1
ATOM 843 O O . CYS A 1 107 ? -19.804 2.999 1.824 1.00 98.38 107 CYS A O 1
ATOM 845 N N . VAL A 1 108 ? -18.838 4.878 2.605 1.00 98.50 108 VAL A N 1
ATOM 846 C CA . VAL A 1 108 ? -17.839 4.245 3.476 1.00 98.50 108 VAL A CA 1
ATOM 847 C C . VAL A 1 108 ? -18.042 4.767 4.893 1.00 98.50 108 VAL A C 1
ATOM 849 O O . VAL A 1 108 ? -18.081 5.975 5.115 1.00 98.50 108 VAL A O 1
ATOM 852 N N . TYR A 1 109 ? -18.176 3.858 5.847 1.00 98.50 109 TYR A N 1
ATOM 853 C CA . TYR A 1 109 ? -18.386 4.136 7.260 1.00 98.50 109 TYR A CA 1
ATOM 854 C C . TYR A 1 109 ? -17.117 3.798 8.018 1.00 98.50 109 TYR A C 1
ATOM 856 O O . TYR A 1 109 ? -16.589 2.697 7.875 1.00 98.50 109 TYR A O 1
ATOM 864 N N . TRP A 1 110 ? -16.640 4.732 8.834 1.00 97.94 110 TRP A N 1
ATOM 865 C CA . TRP A 1 110 ? -15.699 4.417 9.903 1.00 97.94 110 TRP A CA 1
ATOM 866 C C . TRP A 1 110 ? -16.506 4.452 11.193 1.00 97.94 110 TRP A C 1
ATOM 868 O O . TRP A 1 110 ? -16.923 5.521 11.639 1.00 97.94 110 TRP A O 1
ATOM 878 N N . ASN A 1 111 ? -16.784 3.277 11.752 1.00 97.69 111 ASN A N 1
ATOM 879 C CA . ASN A 1 111 ? -17.727 3.119 12.862 1.00 97.69 111 ASN A CA 1
ATOM 880 C C . ASN A 1 111 ? -17.087 3.431 14.224 1.00 97.69 111 ASN A C 1
ATOM 882 O O . ASN A 1 111 ? -17.743 3.903 15.153 1.00 97.69 111 ASN A O 1
ATOM 886 N N . ARG A 1 112 ? -15.800 3.114 14.371 1.00 97.56 112 ARG A N 1
ATOM 887 C CA . ARG A 1 112 ? -15.036 3.275 15.613 1.00 97.56 112 ARG A CA 1
ATOM 888 C C . ARG A 1 112 ? -13.545 3.128 15.351 1.00 97.56 112 ARG A C 1
ATOM 890 O O . ARG A 1 112 ? -13.142 2.554 14.341 1.00 97.56 112 ARG A O 1
ATOM 897 N N . ILE A 1 113 ? -12.747 3.622 16.291 1.00 98.19 113 ILE A N 1
ATOM 898 C CA . ILE A 1 113 ? -11.286 3.564 16.271 1.00 98.19 113 ILE A CA 1
ATOM 899 C C . ILE A 1 113 ? -10.794 2.848 17.527 1.00 98.19 113 ILE A C 1
ATOM 901 O O . ILE A 1 113 ? -11.312 3.043 18.635 1.00 98.19 113 ILE A O 1
ATOM 905 N N . GLY A 1 114 ? -9.818 1.969 17.333 1.00 98.19 114 GLY A N 1
ATOM 906 C CA . GLY A 1 114 ? -9.250 1.126 18.371 1.00 98.19 114 GLY A CA 1
ATOM 907 C C . GLY A 1 114 ? -7.766 0.887 18.155 1.00 98.19 114 GLY A C 1
ATOM 908 O O . GLY A 1 114 ? -7.229 1.202 17.096 1.00 98.19 114 GLY A O 1
ATOM 909 N N . TYR A 1 115 ? -7.112 0.329 19.167 1.00 98.12 115 TYR A N 1
ATOM 910 C CA . TYR A 1 115 ? -5.748 -0.174 19.043 1.00 98.12 115 TYR A CA 1
ATOM 911 C C . TYR A 1 115 ? -5.733 -1.694 19.220 1.00 98.12 115 TYR A C 1
ATOM 913 O O . TYR A 1 115 ? -6.540 -2.252 19.975 1.00 98.12 115 TYR A O 1
ATOM 921 N N . VAL A 1 116 ? -4.845 -2.363 18.492 1.00 97.88 116 VAL A N 1
ATOM 922 C CA . VAL A 1 116 ? -4.658 -3.815 18.573 1.00 97.88 116 VAL A CA 1
ATOM 923 C C . VAL A 1 116 ? -3.940 -4.167 19.874 1.00 97.88 116 VAL A C 1
ATOM 925 O O . VAL A 1 116 ? -3.029 -3.476 20.319 1.00 97.88 116 VAL A O 1
ATOM 928 N N . THR A 1 117 ? -4.371 -5.248 20.513 1.00 96.12 117 THR A N 1
ATOM 929 C CA . THR A 1 117 ? -3.683 -5.844 21.657 1.00 96.12 117 THR A CA 1
ATOM 930 C C . THR A 1 117 ? -2.897 -7.057 21.175 1.00 96.12 117 THR A C 1
ATOM 932 O O . THR A 1 117 ? -3.461 -7.909 20.501 1.00 96.12 117 THR A O 1
ATOM 935 N N . HIS A 1 118 ? -1.621 -7.169 21.538 1.00 93.38 118 HIS A N 1
ATOM 936 C CA . HIS A 1 118 ? -0.738 -8.255 21.071 1.00 93.38 118 HIS A CA 1
ATOM 937 C C . HIS A 1 118 ? -0.659 -9.447 22.046 1.00 93.38 118 HIS A C 1
ATOM 939 O O . HIS A 1 118 ? 0.045 -10.424 21.820 1.00 93.38 118 HIS A O 1
ATOM 945 N N . ASN A 1 11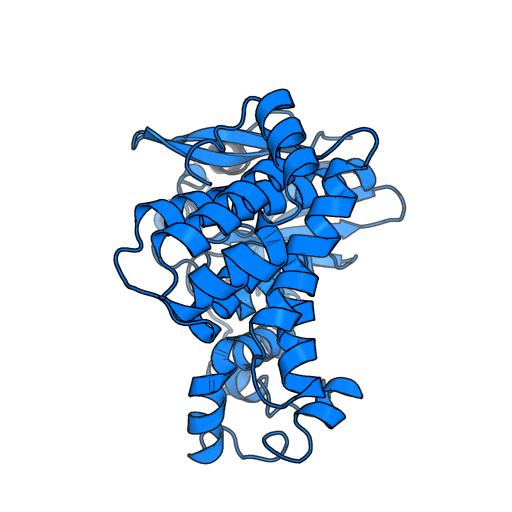9 ? -1.414 -9.407 23.150 1.00 89.81 119 ASN A N 1
ATOM 946 C CA . ASN A 1 119 ? -1.336 -10.413 24.220 1.00 89.81 119 ASN A CA 1
ATOM 947 C C . ASN A 1 119 ? -1.822 -11.815 23.811 1.00 89.81 119 ASN A C 1
ATOM 949 O O . ASN A 1 119 ? -1.527 -12.781 24.513 1.00 89.81 119 ASN A O 1
ATOM 953 N N . GLY A 1 120 ? -2.634 -11.913 22.755 1.00 90.44 120 GLY A N 1
ATOM 954 C CA . GLY A 1 120 ? -3.199 -13.168 22.261 1.00 90.44 120 GLY A CA 1
ATOM 955 C C . GLY A 1 120 ? -2.479 -13.736 21.040 1.00 90.44 120 GLY A C 1
ATOM 956 O O . GLY A 1 120 ? -2.935 -14.745 20.508 1.00 90.44 120 GLY A O 1
ATOM 957 N N . GLU A 1 121 ? -1.402 -13.096 20.583 1.00 93.75 121 GLU A N 1
ATOM 958 C CA . GLU A 1 121 ? -0.677 -13.523 19.390 1.00 93.75 121 GLU A CA 1
ATOM 959 C C . GLU A 1 121 ? 0.282 -14.685 19.690 1.00 93.75 121 GLU A C 1
ATOM 961 O O . GLU A 1 121 ? 0.842 -14.818 20.780 1.00 93.75 121 GLU A O 1
ATOM 966 N N . SER A 1 122 ? 0.465 -15.547 18.694 1.00 95.94 122 SER A N 1
ATOM 967 C CA . SER A 1 122 ? 1.315 -16.729 18.723 1.00 95.94 122 SER A CA 1
ATOM 968 C C . SER A 1 122 ? 2.092 -16.806 17.419 1.00 95.94 122 SER A C 1
ATOM 970 O O . SER A 1 122 ? 1.526 -17.080 16.361 1.00 95.94 122 SER A O 1
ATOM 972 N N . LEU A 1 123 ? 3.406 -16.598 17.508 1.00 93.25 123 LEU A N 1
ATOM 973 C CA . LEU A 1 123 ? 4.303 -16.671 16.355 1.00 93.25 123 LEU A CA 1
ATOM 974 C C . LEU A 1 123 ? 4.291 -18.063 15.703 1.00 93.25 123 LEU A C 1
ATOM 976 O O . LEU A 1 123 ? 4.360 -18.173 14.485 1.00 93.25 123 LEU A O 1
ATOM 980 N N . GLU A 1 124 ? 4.184 -19.125 16.506 1.00 94.81 124 GLU A N 1
ATOM 981 C CA . GLU A 1 124 ? 4.111 -20.501 16.001 1.00 94.81 124 GLU A CA 1
ATOM 982 C C . GLU A 1 124 ? 2.851 -20.702 15.150 1.00 94.81 124 GLU A C 1
ATOM 984 O O . GLU A 1 124 ? 2.935 -21.183 14.021 1.00 94.81 124 GLU A O 1
ATOM 989 N N . GLU A 1 125 ? 1.695 -20.243 15.641 1.00 96.38 125 GLU A N 1
ATOM 990 C CA . GLU A 1 125 ? 0.453 -20.314 14.870 1.00 96.38 125 GLU A CA 1
ATOM 991 C C . GLU A 1 125 ? 0.513 -19.425 13.626 1.00 96.38 125 GLU A C 1
ATOM 993 O O . GLU A 1 125 ? 0.058 -19.842 12.564 1.00 96.38 125 GLU A O 1
ATOM 998 N N . GLU A 1 126 ? 1.084 -18.223 13.730 1.00 96.81 126 GLU A N 1
ATOM 999 C CA . GLU A 1 126 ? 1.249 -17.316 12.594 1.00 96.81 126 GLU A CA 1
ATOM 1000 C C . GLU A 1 126 ? 2.086 -17.963 11.481 1.00 96.81 126 GLU A C 1
ATOM 1002 O O . GLU A 1 126 ? 1.686 -17.934 10.316 1.00 96.81 126 GLU A O 1
ATOM 1007 N N . MET A 1 127 ? 3.208 -18.604 11.826 1.00 95.88 127 MET A N 1
ATOM 1008 C CA . MET A 1 127 ? 4.055 -19.322 10.868 1.00 95.88 127 MET A CA 1
ATOM 1009 C C . MET A 1 127 ? 3.282 -20.424 10.132 1.00 95.88 127 MET A C 1
ATOM 1011 O O . MET A 1 127 ? 3.397 -20.551 8.912 1.00 95.88 127 MET A O 1
ATOM 1015 N N . GLU A 1 128 ? 2.431 -21.174 10.835 1.00 96.25 128 GLU A N 1
ATOM 1016 C CA . GLU A 1 128 ? 1.571 -22.203 10.233 1.00 96.25 128 GLU A CA 1
ATOM 1017 C C . GLU A 1 128 ? 0.476 -21.647 9.308 1.00 96.25 128 GLU A C 1
ATOM 1019 O O . GLU A 1 128 ? -0.158 -22.409 8.573 1.00 96.25 128 GLU A O 1
ATOM 1024 N N . LYS A 1 129 ? 0.222 -20.333 9.336 1.00 97.62 129 LYS A N 1
ATOM 1025 C CA . LYS A 1 129 ? -0.742 -19.639 8.466 1.00 97.62 129 LYS A CA 1
ATOM 1026 C C . LYS A 1 129 ? -0.114 -19.013 7.217 1.00 97.62 129 LYS A C 1
ATOM 1028 O O . LYS A 1 129 ? -0.833 -18.388 6.433 1.00 97.62 129 LYS A O 1
ATOM 1033 N N . GLY A 1 130 ? 1.187 -19.198 7.010 1.00 96.31 130 GLY A N 1
ATOM 1034 C CA . GLY A 1 130 ? 1.904 -18.759 5.814 1.00 96.31 130 GLY A CA 1
ATOM 1035 C C . GLY A 1 130 ? 1.639 -19.619 4.574 1.00 96.31 130 GLY A C 1
ATOM 1036 O O . GLY A 1 130 ? 0.547 -20.147 4.359 1.00 96.31 130 GLY A O 1
ATOM 1037 N N . ILE A 1 131 ? 2.660 -19.772 3.735 1.00 96.31 131 ILE A N 1
ATOM 1038 C CA . ILE A 1 131 ? 2.623 -20.484 2.456 1.00 96.31 131 ILE A CA 1
ATOM 1039 C C . ILE A 1 131 ? 2.246 -21.957 2.612 1.00 96.31 131 ILE A C 1
ATOM 1041 O O . ILE A 1 131 ? 1.554 -22.490 1.754 1.00 96.31 131 ILE A O 1
ATOM 1045 N N . ALA A 1 132 ? 2.605 -22.603 3.721 1.00 95.12 132 ALA A N 1
ATOM 1046 C CA . ALA A 1 132 ? 2.246 -23.997 3.985 1.00 95.12 132 ALA A CA 1
ATOM 1047 C C . ALA A 1 132 ? 0.745 -24.187 4.315 1.00 95.12 132 ALA A C 1
ATOM 1049 O O . ALA A 1 132 ? 0.240 -25.312 4.355 1.00 95.12 132 ALA A O 1
ATOM 1050 N N . TYR A 1 133 ? -0.014 -23.103 4.529 1.00 96.50 133 TYR A N 1
ATOM 1051 C CA . TYR A 1 133 ? -1.440 -23.165 4.851 1.00 96.50 133 TYR A CA 1
ATOM 1052 C C . TYR A 1 133 ? -2.317 -23.381 3.609 1.00 96.50 133 TYR A C 1
ATOM 1054 O O . TYR A 1 133 ? -3.077 -22.515 3.177 1.00 96.50 133 TYR A O 1
ATOM 1062 N N . THR A 1 134 ? -2.277 -24.588 3.050 1.00 96.25 134 THR A N 1
ATOM 1063 C CA . THR A 1 134 ? -2.971 -24.945 1.795 1.00 96.25 134 THR A CA 1
ATOM 1064 C C . THR A 1 134 ? -4.498 -24.823 1.831 1.00 96.25 134 THR A C 1
ATOM 1066 O O . THR A 1 134 ? -5.146 -24.790 0.789 1.00 96.25 134 THR A O 1
ATOM 1069 N N . LYS A 1 135 ? -5.112 -24.704 3.016 1.00 96.25 135 LYS A N 1
ATOM 1070 C CA . LYS A 1 135 ? -6.568 -24.510 3.149 1.00 96.25 135 LYS A CA 1
ATOM 1071 C C . LYS A 1 135 ? -7.060 -23.174 2.587 1.00 96.25 135 LYS A C 1
ATOM 1073 O O . LYS A 1 135 ? -8.252 -23.069 2.312 1.00 96.25 135 LYS A O 1
ATOM 1078 N N . SER A 1 136 ? -6.192 -22.169 2.462 1.00 95.50 136 SER A N 1
ATOM 1079 C CA . SER A 1 136 ? -6.536 -20.863 1.882 1.00 95.50 136 SER A CA 1
ATOM 1080 C C . SER A 1 136 ? -6.142 -20.723 0.411 1.00 95.50 136 SER A C 1
ATOM 1082 O O . SER A 1 136 ? -6.336 -19.652 -0.158 1.00 95.50 136 SER A O 1
ATOM 1084 N N . TYR A 1 137 ? -5.601 -21.776 -0.212 1.00 96.00 137 TYR A N 1
ATOM 1085 C CA . TYR A 1 137 ? -5.128 -21.706 -1.591 1.00 96.00 137 TYR A CA 1
ATOM 1086 C C . TYR A 1 137 ? -6.272 -21.526 -2.586 1.00 96.00 137 TYR A C 1
ATOM 1088 O O . TYR A 1 137 ? -7.275 -22.244 -2.560 1.00 96.00 137 TYR A O 1
ATOM 1096 N N . THR A 1 138 ? -6.059 -20.594 -3.505 1.00 94.19 138 THR A N 1
ATOM 1097 C CA . THR A 1 138 ? -6.806 -20.448 -4.752 1.00 94.19 138 THR A CA 1
ATOM 1098 C C . THR A 1 138 ? -6.257 -21.383 -5.839 1.00 94.19 138 THR A C 1
ATOM 1100 O O . THR A 1 138 ? -5.211 -22.010 -5.666 1.00 94.19 138 THR A O 1
ATOM 1103 N N . ASP A 1 139 ? -6.940 -21.470 -6.984 1.00 94.94 139 ASP A N 1
ATOM 1104 C CA . ASP A 1 139 ? -6.440 -22.227 -8.144 1.00 94.94 139 ASP A CA 1
ATOM 1105 C C . ASP A 1 139 ? -5.090 -21.681 -8.651 1.00 94.94 139 ASP A C 1
ATOM 1107 O O . ASP A 1 139 ? -4.225 -22.455 -9.057 1.00 94.94 139 ASP A O 1
ATOM 1111 N N . ASP A 1 140 ? -4.890 -20.361 -8.583 1.00 90.19 140 ASP A N 1
ATOM 1112 C CA . ASP A 1 140 ? -3.626 -19.706 -8.944 1.00 90.19 140 ASP A CA 1
ATOM 1113 C C . ASP A 1 140 ? -2.509 -20.048 -7.946 1.00 90.19 140 ASP A C 1
ATOM 1115 O O . ASP A 1 140 ? -1.396 -20.383 -8.348 1.00 90.19 140 ASP A O 1
ATOM 1119 N N . ASP A 1 141 ? -2.816 -20.092 -6.645 1.00 94.06 141 ASP A N 1
ATOM 1120 C CA . ASP A 1 141 ? -1.848 -20.545 -5.639 1.00 94.06 141 ASP A CA 1
ATOM 1121 C C . ASP A 1 141 ? -1.409 -21.993 -5.885 1.00 94.06 141 ASP A C 1
ATOM 1123 O O . ASP A 1 141 ? -0.226 -22.314 -5.778 1.00 94.06 141 ASP A O 1
ATOM 1127 N N . TRP A 1 142 ? -2.344 -22.877 -6.247 1.00 95.19 142 TRP A N 1
ATOM 1128 C CA . TRP A 1 142 ? -2.008 -24.257 -6.598 1.00 95.19 142 TRP A CA 1
ATOM 1129 C C . TRP A 1 142 ? -1.127 -24.341 -7.841 1.00 95.19 142 TRP A C 1
ATOM 1131 O O . TRP A 1 142 ? -0.195 -25.144 -7.856 1.00 95.19 142 TRP A O 1
ATOM 1141 N N . ALA A 1 143 ? -1.392 -23.515 -8.853 1.00 91.31 143 ALA A N 1
ATOM 1142 C CA . ALA A 1 143 ? -0.578 -23.460 -10.061 1.00 91.31 143 ALA A CA 1
ATOM 1143 C C . ALA A 1 143 ? 0.851 -22.961 -9.785 1.00 91.31 143 ALA A C 1
ATOM 1145 O O . ALA A 1 143 ? 1.791 -23.444 -10.410 1.00 91.31 143 ALA A O 1
ATOM 1146 N N . ARG A 1 144 ? 1.017 -22.022 -8.847 1.00 88.81 144 ARG A N 1
ATOM 1147 C CA . ARG A 1 144 ? 2.309 -21.391 -8.530 1.00 88.81 144 ARG A CA 1
ATOM 1148 C C . ARG A 1 144 ? 3.140 -22.161 -7.510 1.00 88.81 144 ARG A C 1
ATOM 1150 O O . ARG A 1 144 ? 4.368 -22.148 -7.585 1.00 88.81 144 ARG A O 1
ATOM 1157 N N . TYR A 1 145 ? 2.488 -22.767 -6.520 1.00 93.38 145 TYR A N 1
ATOM 1158 C CA . TYR A 1 145 ? 3.157 -23.256 -5.310 1.00 93.38 145 TYR A CA 1
ATOM 1159 C C . TYR A 1 145 ? 2.952 -24.750 -5.044 1.00 93.38 145 TYR A C 1
ATOM 1161 O O . TYR A 1 145 ? 3.648 -25.337 -4.209 1.00 93.38 145 TYR A O 1
ATOM 1169 N N . GLY A 1 146 ? 1.994 -25.375 -5.735 1.00 91.69 146 GLY A N 1
ATOM 1170 C CA . GLY A 1 146 ? 1.524 -26.727 -5.441 1.00 91.69 146 GLY A CA 1
ATOM 1171 C C . GLY A 1 146 ? 2.586 -27.818 -5.568 1.00 91.69 146 GLY A C 1
ATOM 1172 O O . GLY A 1 146 ? 2.536 -28.801 -4.830 1.00 91.69 146 GLY A O 1
ATOM 1173 N N . ASP A 1 147 ? 3.542 -27.653 -6.480 1.00 88.94 147 ASP A N 1
ATOM 1174 C CA . ASP A 1 147 ? 4.593 -28.627 -6.779 1.00 88.94 147 ASP A CA 1
ATOM 1175 C C . ASP A 1 147 ? 5.985 -28.225 -6.261 1.00 88.94 147 ASP A C 1
ATOM 1177 O O . ASP A 1 147 ? 6.939 -28.975 -6.474 1.00 88.94 147 ASP A O 1
ATOM 1181 N N . ASN A 1 148 ? 6.108 -27.085 -5.565 1.00 87.06 148 ASN A N 1
ATOM 1182 C CA . ASN A 1 148 ? 7.395 -26.579 -5.079 1.00 87.06 148 ASN A CA 1
ATOM 1183 C C . ASN A 1 148 ? 7.493 -26.435 -3.548 1.00 87.06 148 ASN A C 1
ATOM 1185 O O . ASN A 1 148 ? 8.465 -26.919 -2.980 1.00 87.06 148 ASN A O 1
ATOM 1189 N N . ILE A 1 149 ? 6.523 -25.806 -2.876 1.00 93.94 149 ILE A N 1
ATOM 1190 C CA . ILE A 1 149 ? 6.630 -25.417 -1.458 1.00 93.94 149 ILE A CA 1
ATOM 1191 C C . ILE A 1 149 ? 5.374 -25.745 -0.649 1.00 93.94 149 ILE A C 1
ATOM 1193 O O . ILE A 1 149 ? 5.442 -25.858 0.571 1.00 93.94 149 ILE A O 1
ATOM 1197 N N . ALA A 1 150 ? 4.220 -25.924 -1.304 1.00 89.88 150 ALA A N 1
ATOM 1198 C CA . ALA A 1 150 ? 2.921 -26.049 -0.638 1.00 89.88 150 ALA A CA 1
ATOM 1199 C C . ALA A 1 150 ? 2.820 -27.216 0.359 1.00 89.88 150 ALA A C 1
ATOM 1201 O O . ALA A 1 150 ? 1.970 -27.188 1.248 1.00 89.88 150 ALA A O 1
ATOM 1202 N N . LEU A 1 151 ? 3.645 -28.253 0.189 1.00 90.56 151 LEU A N 1
ATOM 1203 C CA . LEU A 1 151 ? 3.634 -29.469 1.007 1.00 90.56 151 LEU A CA 1
ATOM 1204 C C . LEU A 1 151 ? 4.884 -29.624 1.886 1.00 90.56 151 LEU A C 1
ATOM 1206 O O . LEU A 1 151 ? 5.051 -30.674 2.502 1.00 90.56 151 LEU A O 1
ATOM 1210 N N . GLU A 1 152 ? 5.757 -28.616 1.928 1.00 94.88 152 GLU A N 1
ATOM 1211 C CA . GLU A 1 152 ? 6.916 -28.608 2.821 1.00 94.88 152 GLU A CA 1
ATOM 1212 C C . GLU A 1 152 ? 6.495 -28.342 4.272 1.00 94.88 152 GLU A C 1
ATOM 1214 O O . GLU A 1 152 ? 5.557 -27.588 4.543 1.00 94.88 152 GLU A O 1
ATOM 1219 N N . ASP A 1 153 ? 7.216 -28.950 5.216 1.00 94.81 153 ASP A N 1
ATOM 1220 C CA . ASP A 1 153 ? 6.989 -28.722 6.642 1.00 94.81 153 ASP A CA 1
ATOM 1221 C C . ASP A 1 153 ? 7.468 -27.318 7.046 1.00 94.81 153 ASP A C 1
ATOM 1223 O O . ASP A 1 153 ? 8.571 -26.885 6.698 1.00 94.81 153 ASP A O 1
ATOM 1227 N N . VAL A 1 154 ? 6.663 -26.615 7.847 1.00 95.69 154 VAL A N 1
ATOM 1228 C CA . VAL A 1 154 ? 7.057 -25.323 8.425 1.00 95.69 154 VAL A CA 1
ATOM 1229 C C . VAL A 1 154 ? 8.316 -25.509 9.274 1.00 95.69 154 VAL A C 1
ATOM 1231 O O . VAL A 1 154 ? 8.379 -26.376 10.144 1.00 95.69 154 VAL A O 1
ATOM 1234 N N . GLY A 1 155 ? 9.332 -24.683 9.017 1.00 94.81 155 GLY A N 1
ATOM 1235 C CA . GLY A 1 155 ? 10.632 -24.763 9.684 1.00 94.81 155 GLY A CA 1
ATOM 1236 C C . GLY A 1 155 ? 11.620 -25.762 9.068 1.00 94.81 155 GLY A C 1
ATOM 1237 O O . GLY A 1 155 ? 12.727 -25.898 9.593 1.00 94.81 155 GLY A O 1
ATOM 1238 N N . SER A 1 156 ? 11.275 -26.440 7.966 1.00 96.31 156 SER A N 1
ATOM 1239 C CA . SER A 1 156 ? 12.244 -27.231 7.197 1.00 96.31 156 SER A CA 1
ATOM 1240 C C . SER A 1 156 ? 13.296 -26.334 6.524 1.00 96.31 156 SER A C 1
ATOM 1242 O O . SER A 1 156 ? 13.085 -25.136 6.325 1.00 96.31 156 SER A O 1
ATOM 1244 N N . ASP A 1 157 ? 14.445 -26.902 6.143 1.00 96.62 157 ASP A N 1
ATOM 1245 C CA . ASP A 1 157 ? 15.486 -26.156 5.416 1.00 96.62 157 ASP A CA 1
ATOM 1246 C C . ASP A 1 157 ? 14.975 -25.648 4.057 1.00 96.62 157 ASP A C 1
ATOM 1248 O O . ASP A 1 157 ? 15.256 -24.512 3.676 1.00 96.62 157 ASP A O 1
ATOM 1252 N N . ALA A 1 158 ? 14.181 -26.465 3.353 1.00 95.50 158 ALA A N 1
ATOM 1253 C CA . ALA A 1 158 ? 13.566 -26.087 2.083 1.00 95.50 158 ALA A CA 1
ATOM 1254 C C . ALA A 1 158 ? 12.580 -24.923 2.264 1.00 95.50 158 ALA A C 1
ATOM 1256 O O . ALA A 1 158 ? 12.583 -23.977 1.474 1.00 95.50 158 ALA A O 1
ATOM 1257 N N . TRP A 1 159 ? 11.796 -24.950 3.345 1.00 96.38 159 TRP A N 1
ATOM 1258 C CA . TRP A 1 159 ? 10.902 -23.856 3.703 1.00 96.38 159 TRP A CA 1
ATOM 1259 C C . TRP A 1 159 ? 11.667 -22.566 4.014 1.00 96.38 159 TRP A C 1
ATOM 1261 O O . TRP A 1 159 ? 11.357 -21.524 3.437 1.00 96.38 159 TRP A O 1
ATOM 1271 N N . HIS A 1 160 ? 12.719 -22.634 4.837 1.00 96.00 160 HIS A N 1
ATOM 1272 C CA . HIS A 1 160 ? 13.566 -21.478 5.145 1.00 96.00 160 HIS A CA 1
ATOM 1273 C C . HIS A 1 160 ? 14.224 -20.879 3.894 1.00 96.00 160 HIS A C 1
ATOM 1275 O O . HIS A 1 160 ? 14.237 -19.658 3.728 1.00 96.00 160 HIS A O 1
ATOM 1281 N N . GLU A 1 161 ? 14.754 -21.718 3.000 1.00 95.94 161 GLU A N 1
ATOM 1282 C CA . GLU A 1 161 ? 15.372 -21.250 1.758 1.00 95.94 161 GLU A CA 1
ATOM 1283 C C . GLU A 1 161 ? 14.352 -20.559 0.843 1.00 95.94 161 GLU A C 1
ATOM 1285 O O . GLU A 1 161 ? 14.667 -19.545 0.210 1.00 95.94 161 GLU A O 1
ATOM 1290 N N . TRP A 1 162 ? 13.126 -21.082 0.779 1.00 95.19 162 TRP A N 1
ATOM 1291 C CA . TRP A 1 162 ? 12.074 -20.503 -0.043 1.00 95.19 162 TRP A CA 1
ATOM 1292 C C . TRP A 1 162 ? 11.592 -19.160 0.507 1.00 95.19 162 TRP A C 1
ATOM 1294 O O . TRP A 1 162 ? 11.548 -18.187 -0.250 1.00 95.19 162 TRP A O 1
ATOM 1304 N N . ILE A 1 163 ? 11.284 -19.064 1.808 1.00 95.25 163 ILE A N 1
ATOM 1305 C CA . ILE A 1 163 ? 10.801 -17.803 2.398 1.00 95.25 163 ILE A CA 1
ATOM 1306 C C . ILE A 1 163 ? 11.875 -16.714 2.358 1.00 95.25 163 ILE A C 1
ATOM 1308 O O . ILE A 1 163 ? 11.541 -15.553 2.164 1.00 95.25 163 ILE A O 1
ATOM 1312 N N . ALA A 1 164 ? 13.164 -17.067 2.443 1.00 94.44 164 ALA A N 1
ATOM 1313 C CA . ALA A 1 164 ? 14.253 -16.097 2.315 1.00 94.44 164 ALA A CA 1
ATOM 1314 C C . ALA A 1 164 ? 14.261 -15.394 0.944 1.00 94.44 164 ALA A C 1
ATOM 1316 O O . ALA A 1 164 ? 14.749 -14.273 0.825 1.00 94.44 164 ALA A O 1
ATOM 1317 N N . LYS A 1 165 ? 13.712 -16.044 -0.090 1.00 91.19 165 LYS A N 1
ATOM 1318 C CA . LYS A 1 165 ? 13.585 -15.501 -1.452 1.00 91.19 165 LYS A CA 1
ATOM 1319 C C . LYS A 1 165 ? 12.196 -14.920 -1.743 1.00 91.19 165 LYS A C 1
ATOM 1321 O O . LYS A 1 165 ? 12.060 -14.177 -2.706 1.00 91.19 165 LYS A O 1
ATOM 1326 N N . ASN A 1 166 ? 11.185 -15.259 -0.940 1.00 92.75 166 ASN A N 1
ATOM 1327 C CA . ASN A 1 166 ? 9.768 -14.966 -1.196 1.00 92.75 166 ASN A CA 1
ATOM 1328 C C . ASN A 1 166 ? 9.049 -14.415 0.049 1.00 92.75 166 ASN A C 1
ATOM 1330 O O . ASN A 1 166 ? 7.867 -14.693 0.271 1.00 92.75 166 ASN A O 1
ATOM 1334 N N . TRP A 1 167 ? 9.765 -13.655 0.882 1.00 94.56 167 TRP A N 1
ATOM 1335 C CA . TRP A 1 167 ? 9.265 -13.207 2.183 1.00 94.56 167 TRP A CA 1
ATOM 1336 C C . TRP A 1 167 ? 7.966 -12.409 2.073 1.00 94.56 167 TRP A C 1
ATOM 1338 O O . TRP A 1 167 ? 7.049 -12.634 2.851 1.00 94.56 167 TRP A O 1
ATOM 1348 N N . ASP A 1 168 ? 7.835 -11.553 1.059 1.00 93.12 168 ASP A N 1
ATOM 1349 C CA . ASP A 1 168 ? 6.626 -10.751 0.859 1.00 93.12 168 ASP A CA 1
ATOM 1350 C C . ASP A 1 168 ? 5.371 -11.607 0.625 1.00 93.12 168 ASP A C 1
ATOM 1352 O O . ASP A 1 168 ? 4.293 -11.287 1.132 1.00 93.12 168 ASP A O 1
ATOM 1356 N N . VAL A 1 169 ? 5.508 -12.724 -0.101 1.00 93.69 169 VAL A N 1
ATOM 1357 C CA . VAL A 1 169 ? 4.409 -13.671 -0.357 1.00 93.69 169 VAL A CA 1
ATOM 1358 C C . VAL A 1 169 ? 4.044 -14.421 0.920 1.00 93.69 169 VAL A C 1
ATOM 1360 O O . VAL A 1 169 ? 2.863 -14.547 1.252 1.00 93.69 169 VAL A O 1
ATOM 1363 N N . GLU A 1 170 ? 5.058 -14.907 1.637 1.00 96.56 170 GLU A N 1
ATOM 1364 C CA . GLU A 1 170 ? 4.893 -15.593 2.917 1.00 96.56 170 GLU A CA 1
ATOM 1365 C C . GLU A 1 170 ? 4.184 -14.694 3.933 1.00 96.56 170 GLU A C 1
ATOM 1367 O O . GLU A 1 170 ? 3.146 -15.065 4.485 1.00 96.56 170 GLU A O 1
ATOM 1372 N N . LEU A 1 171 ? 4.710 -13.485 4.128 1.00 96.81 171 LEU A N 1
ATOM 1373 C CA . LEU A 1 171 ? 4.199 -12.508 5.075 1.00 96.81 171 LEU A CA 1
ATOM 1374 C C . LEU A 1 171 ? 2.761 -12.116 4.739 1.00 96.81 171 LEU A C 1
ATOM 1376 O O . LEU A 1 171 ? 1.898 -12.182 5.611 1.00 96.81 171 LEU A O 1
ATOM 1380 N N . TYR A 1 172 ? 2.457 -11.809 3.473 1.00 97.19 172 TYR A N 1
ATOM 1381 C CA . TYR A 1 172 ? 1.087 -11.500 3.058 1.00 97.19 172 TYR A CA 1
ATOM 1382 C C . TYR A 1 172 ? 0.109 -12.638 3.392 1.00 97.19 172 TYR A C 1
ATOM 1384 O O . TYR A 1 172 ? -0.979 -12.389 3.922 1.00 97.19 172 TYR A O 1
ATOM 1392 N N . LYS A 1 173 ? 0.491 -13.899 3.137 1.00 97.19 173 LYS A N 1
ATOM 1393 C CA . LYS A 1 173 ? -0.344 -15.061 3.484 1.00 97.19 173 LYS A CA 1
ATOM 1394 C C . LYS A 1 173 ? -0.555 -15.169 4.991 1.00 97.19 173 LYS A C 1
ATOM 1396 O O . LYS A 1 173 ? -1.700 -15.356 5.405 1.00 97.19 173 LYS A O 1
ATOM 1401 N N . ARG A 1 174 ? 0.489 -14.974 5.804 1.00 97.81 174 ARG A N 1
ATOM 1402 C CA . ARG A 1 174 ? 0.354 -14.916 7.269 1.00 97.81 174 ARG A CA 1
ATOM 1403 C C . ARG A 1 174 ? -0.619 -13.826 7.692 1.00 97.81 174 ARG A C 1
ATOM 1405 O O . ARG A 1 174 ? -1.558 -14.116 8.429 1.00 97.81 174 ARG A O 1
ATOM 1412 N N . ARG A 1 175 ? -0.491 -12.607 7.159 1.00 97.94 175 ARG A N 1
ATOM 1413 C CA . ARG A 1 175 ? -1.401 -11.509 7.514 1.00 97.94 175 ARG A CA 1
ATOM 1414 C C . ARG A 1 175 ? -2.856 -11.821 7.179 1.00 97.94 175 ARG A C 1
ATOM 1416 O O . ARG A 1 175 ? -3.745 -11.616 8.004 1.00 97.94 175 ARG A O 1
ATOM 1423 N N . MET A 1 176 ? -3.111 -12.385 6.001 1.00 98.12 176 MET A N 1
ATOM 1424 C CA . MET A 1 176 ? -4.469 -12.739 5.580 1.00 98.12 176 MET A CA 1
ATOM 1425 C C . MET A 1 176 ? -5.064 -13.908 6.378 1.00 98.12 176 MET A C 1
ATOM 1427 O O . MET A 1 176 ? -6.258 -13.894 6.683 1.00 98.12 176 MET A O 1
ATOM 1431 N N . ASN A 1 177 ? -4.256 -14.912 6.722 1.00 98.25 177 ASN A N 1
ATOM 1432 C CA . ASN A 1 177 ? -4.725 -16.162 7.328 1.00 98.25 177 ASN A CA 1
ATOM 1433 C C . ASN A 1 177 ? -4.620 -16.193 8.864 1.00 98.25 177 ASN A C 1
ATOM 1435 O O . ASN A 1 177 ? -5.239 -17.059 9.486 1.00 98.25 177 ASN A O 1
ATOM 1439 N N . TYR A 1 178 ? -3.851 -15.281 9.465 1.00 98.19 178 TYR A N 1
ATOM 1440 C CA . TYR A 1 178 ? -3.642 -15.160 10.910 1.00 98.19 178 TYR A CA 1
ATOM 1441 C C . TYR A 1 178 ? -4.047 -13.780 11.433 1.00 98.19 178 TYR A C 1
ATOM 1443 O O . TYR A 1 178 ? -5.014 -13.676 12.187 1.00 98.19 178 TYR A O 1
ATOM 1451 N N . THR A 1 179 ? -3.369 -12.717 10.988 1.00 97.81 179 THR A N 1
ATOM 1452 C CA . THR A 1 179 ? -3.524 -11.359 11.541 1.00 97.81 179 THR A CA 1
ATOM 1453 C C . THR A 1 179 ? -4.933 -10.804 11.346 1.00 97.81 179 THR A C 1
ATOM 1455 O O . THR A 1 179 ? -5.543 -10.316 12.292 1.00 97.81 179 THR A O 1
ATOM 1458 N N . LEU A 1 180 ? -5.516 -10.922 10.149 1.00 98.12 180 LEU A N 1
ATOM 1459 C CA . LEU A 1 180 ? -6.884 -10.457 9.906 1.00 98.12 180 LEU A CA 1
ATOM 1460 C C . LEU A 1 180 ? -7.932 -11.230 10.731 1.00 98.12 180 LEU A C 1
ATOM 1462 O O . LEU A 1 180 ? -8.775 -10.581 11.358 1.00 98.12 180 LEU A O 1
ATOM 1466 N N . PRO A 1 181 ? -7.925 -12.579 10.772 1.00 97.75 181 PRO A N 1
ATOM 1467 C CA . PRO A 1 181 ? -8.763 -13.328 11.705 1.00 97.75 181 PRO A CA 1
ATOM 1468 C C . PRO A 1 181 ? -8.568 -12.911 13.163 1.00 97.75 181 PRO A C 1
ATOM 1470 O O . PRO A 1 181 ? -9.562 -12.758 13.873 1.00 97.75 181 PRO A O 1
ATOM 1473 N N . TYR A 1 182 ? -7.322 -12.679 13.588 1.00 97.69 182 TYR A N 1
ATOM 1474 C CA . TYR A 1 182 ? -7.010 -12.195 14.928 1.00 97.69 182 TYR A CA 1
ATOM 1475 C C . TYR A 1 182 ? -7.660 -10.834 15.190 1.00 97.69 182 TYR A C 1
ATOM 1477 O O . TYR A 1 182 ? -8.382 -10.694 16.171 1.00 97.69 182 TYR A O 1
ATOM 1485 N N . TYR A 1 183 ? -7.528 -9.864 14.281 1.00 97.38 183 TYR A N 1
ATOM 1486 C CA . TYR A 1 183 ? -8.149 -8.538 14.418 1.00 97.38 183 TYR A CA 1
ATOM 1487 C C . TYR A 1 183 ? -9.679 -8.606 14.466 1.00 97.38 183 TYR A C 1
ATOM 1489 O O . TYR A 1 183 ? -10.319 -7.794 15.130 1.00 97.38 183 TYR A O 1
ATOM 1497 N N . LYS A 1 184 ? -10.286 -9.582 13.783 1.00 96.69 184 LYS A N 1
ATOM 1498 C CA . LYS A 1 184 ? -11.738 -9.809 13.816 1.00 96.69 184 LYS A CA 1
ATOM 1499 C C . LYS A 1 184 ? -12.214 -10.539 15.077 1.00 96.69 184 LYS A C 1
ATOM 1501 O O . LYS A 1 184 ? -13.421 -10.567 15.322 1.00 96.69 184 LYS A O 1
ATOM 1506 N N . ALA A 1 185 ? -11.314 -11.138 15.855 1.00 96.38 185 ALA A N 1
ATOM 1507 C CA . ALA A 1 185 ? -11.675 -11.834 17.080 1.00 96.38 185 ALA A CA 1
ATOM 1508 C C . ALA A 1 185 ? -12.029 -10.849 18.207 1.00 96.38 185 ALA A C 1
ATOM 1510 O O . ALA A 1 185 ? -11.479 -9.752 18.330 1.00 96.38 185 ALA A O 1
ATOM 1511 N N . GLU A 1 186 ? -12.988 -11.246 19.043 1.00 93.25 186 GLU A N 1
ATOM 1512 C CA . GLU A 1 186 ? -13.417 -10.437 20.179 1.00 93.25 186 GLU A CA 1
ATOM 1513 C C . GLU A 1 186 ? -12.270 -10.268 21.184 1.00 93.25 186 GLU A C 1
ATOM 1515 O O . GLU A 1 186 ? -11.627 -11.237 21.582 1.00 93.25 186 GLU A O 1
ATOM 1520 N N . GLY A 1 187 ? -12.029 -9.027 21.609 1.00 93.12 187 GLY A N 1
ATOM 1521 C CA . GLY A 1 187 ? -10.980 -8.689 22.572 1.00 93.12 187 GLY A CA 1
ATOM 1522 C C . GLY A 1 187 ? -9.614 -8.373 21.958 1.00 93.12 187 GLY A C 1
ATOM 1523 O O . GLY A 1 187 ? -8.805 -7.762 22.648 1.00 93.12 187 GLY A O 1
ATOM 1524 N N . SER A 1 188 ? -9.375 -8.688 20.680 1.00 96.88 188 SER A N 1
ATOM 1525 C CA . SER A 1 188 ? -8.097 -8.387 20.015 1.00 96.88 188 SER A CA 1
ATOM 1526 C C . SER A 1 188 ? -7.893 -6.899 19.754 1.00 96.88 188 SER A C 1
ATOM 1528 O O . SER A 1 188 ? -6.760 -6.431 19.758 1.00 96.88 188 SER A O 1
ATOM 1530 N N . ILE A 1 189 ? -8.977 -6.143 19.561 1.00 98.06 189 ILE A N 1
ATOM 1531 C CA . ILE A 1 189 ? -8.950 -4.684 19.417 1.00 98.06 189 ILE A CA 1
ATOM 1532 C C . ILE A 1 189 ? -9.660 -4.056 20.612 1.00 98.06 189 ILE A C 1
ATOM 1534 O O . ILE A 1 189 ? -10.825 -4.363 20.891 1.00 98.06 189 ILE A O 1
ATOM 1538 N N . LYS A 1 190 ? -8.987 -3.114 21.276 1.00 97.62 190 LYS A N 1
ATOM 1539 C CA . LYS A 1 190 ? -9.613 -2.257 22.280 1.00 97.62 190 LYS A CA 1
ATOM 1540 C C . LYS A 1 190 ? -10.082 -0.963 21.628 1.00 97.62 190 LYS A C 1
ATOM 1542 O O . LYS A 1 190 ? -9.298 -0.073 21.307 1.00 97.62 190 LYS A O 1
ATOM 1547 N N . TRP A 1 191 ? -11.392 -0.876 21.430 1.00 97.31 191 TRP A N 1
ATOM 1548 C CA . TRP A 1 191 ? -12.063 0.299 20.881 1.00 97.31 191 TRP A CA 1
ATOM 1549 C C . TRP A 1 191 ? -12.139 1.405 21.930 1.00 97.31 191 TRP A C 1
ATOM 1551 O O . TRP A 1 191 ? -12.690 1.189 23.010 1.00 97.31 191 TRP A O 1
ATOM 1561 N N . PHE A 1 192 ? -11.606 2.582 21.610 1.00 96.38 192 PHE A N 1
ATOM 1562 C CA . PHE A 1 192 ? -11.557 3.717 22.539 1.00 96.38 192 PHE A CA 1
ATOM 1563 C C . PHE A 1 192 ? -12.343 4.937 22.043 1.00 96.38 192 PHE A C 1
ATOM 1565 O O . PHE A 1 192 ? -12.659 5.818 22.839 1.00 96.38 192 PHE A O 1
ATOM 1572 N N . ILE A 1 193 ? -12.723 4.974 20.761 1.00 95.69 193 ILE A N 1
ATOM 1573 C CA . ILE A 1 193 ? -13.570 6.024 20.179 1.00 95.69 193 ILE A CA 1
ATOM 1574 C C . ILE A 1 193 ? -14.649 5.374 19.316 1.00 95.69 193 ILE A C 1
ATOM 1576 O O . ILE A 1 193 ? -14.341 4.543 18.469 1.00 95.69 193 ILE A O 1
ATOM 1580 N N . ASN A 1 194 ? -15.902 5.798 19.485 1.00 96.19 194 ASN A N 1
ATOM 1581 C CA . ASN A 1 194 ? -16.949 5.568 18.488 1.00 96.19 194 ASN A CA 1
ATOM 1582 C C . ASN A 1 194 ? -17.019 6.794 17.579 1.00 96.19 194 ASN A C 1
ATOM 1584 O O . ASN A 1 194 ? -17.092 7.918 18.079 1.00 96.19 194 ASN A O 1
ATOM 1588 N N . THR A 1 195 ? -16.995 6.576 16.270 1.00 94.00 195 THR A N 1
ATOM 1589 C CA . THR A 1 195 ? -17.059 7.634 15.259 1.00 94.00 195 THR A CA 1
ATOM 1590 C C . THR A 1 195 ? -18.398 7.571 14.531 1.00 94.00 195 THR A C 1
ATOM 1592 O O . THR A 1 195 ? -19.030 6.523 14.437 1.00 94.00 195 THR A O 1
ATOM 1595 N N . ASP A 1 196 ? -18.850 8.705 14.013 1.00 90.12 196 ASP A N 1
ATOM 1596 C CA . ASP A 1 196 ? -20.038 8.831 13.163 1.00 90.12 196 ASP A CA 1
ATOM 1597 C C . ASP A 1 196 ? -19.658 9.240 11.731 1.00 90.12 196 ASP A C 1
ATOM 1599 O O . ASP A 1 196 ? -20.451 9.845 11.007 1.00 90.12 196 ASP A O 1
ATOM 1603 N N . TRP A 1 197 ? -18.427 8.911 11.324 1.00 97.38 197 TRP A N 1
ATOM 1604 C CA . TRP A 1 197 ? -17.874 9.310 10.039 1.00 97.38 197 TRP A CA 1
ATOM 1605 C C . TRP A 1 197 ? -18.464 8.510 8.883 1.00 97.38 197 TRP A C 1
ATOM 1607 O O . TRP A 1 197 ? -18.400 7.278 8.850 1.00 97.38 197 TRP A O 1
ATOM 1617 N N . VAL A 1 198 ? -19.001 9.244 7.908 1.00 98.25 198 VAL A N 1
ATOM 1618 C CA . VAL A 1 198 ? -19.610 8.698 6.694 1.00 98.25 198 VAL A CA 1
ATOM 1619 C C . VAL A 1 198 ? -19.098 9.454 5.478 1.00 98.25 198 VAL A C 1
ATOM 1621 O O . VAL A 1 198 ? -19.397 10.639 5.318 1.00 98.25 198 VAL A O 1
ATOM 1624 N N . PHE A 1 199 ? -18.398 8.755 4.594 1.00 98.25 199 PHE A N 1
ATOM 1625 C CA . PHE A 1 199 ? -17.803 9.295 3.372 1.00 98.25 199 PHE A CA 1
ATOM 1626 C C . PHE A 1 199 ? -18.577 8.839 2.138 1.00 98.25 199 PHE A C 1
ATOM 1628 O O . PHE A 1 199 ? -19.134 7.739 2.127 1.00 98.25 199 PHE A O 1
ATOM 1635 N N . ASP A 1 200 ? -18.590 9.660 1.087 1.00 98.25 200 ASP A N 1
ATOM 1636 C CA . ASP A 1 200 ? -19.002 9.203 -0.243 1.00 98.25 200 ASP A CA 1
ATOM 1637 C C . ASP A 1 200 ? -17.984 8.177 -0.757 1.00 98.25 200 ASP A C 1
ATOM 1639 O O . ASP A 1 200 ? -16.773 8.396 -0.674 1.00 98.25 200 ASP A O 1
ATOM 1643 N N . ARG A 1 201 ? -18.455 7.033 -1.266 1.00 97.50 201 ARG A N 1
ATOM 1644 C CA . ARG A 1 201 ? -17.564 5.939 -1.678 1.00 97.50 201 ARG A CA 1
ATOM 1645 C C . ARG A 1 201 ? -16.653 6.336 -2.833 1.00 97.50 201 ARG A C 1
ATOM 1647 O O . ARG A 1 201 ? -15.490 5.941 -2.843 1.00 97.50 201 ARG A O 1
ATOM 1654 N N . ARG A 1 202 ? -17.139 7.137 -3.785 1.00 97.12 202 ARG A N 1
ATOM 1655 C CA . ARG A 1 202 ? -16.333 7.564 -4.938 1.00 97.12 202 ARG A CA 1
ATOM 1656 C C . ARG A 1 202 ? -15.270 8.564 -4.512 1.00 97.12 202 ARG A C 1
ATOM 1658 O O . ARG A 1 202 ? -14.138 8.461 -4.977 1.00 97.12 202 ARG A O 1
ATOM 1665 N N . GLU A 1 203 ? -15.618 9.496 -3.627 1.00 96.88 203 GLU A N 1
ATOM 1666 C CA . GLU A 1 203 ? -14.667 10.426 -3.008 1.00 96.88 203 GLU A CA 1
ATOM 1667 C C . GLU A 1 203 ? -13.588 9.663 -2.226 1.00 96.88 203 GLU A C 1
ATOM 1669 O O . GLU A 1 203 ? -12.398 9.871 -2.458 1.00 96.88 203 GLU A O 1
ATOM 1674 N N . TYR A 1 204 ? -13.987 8.709 -1.382 1.00 97.25 204 TYR A N 1
ATOM 1675 C CA . TYR A 1 204 ? -13.067 7.889 -0.592 1.00 97.25 204 TYR A CA 1
ATOM 1676 C C . TYR A 1 204 ? -12.100 7.090 -1.478 1.00 97.25 204 TYR A C 1
ATOM 1678 O O . TYR A 1 204 ? -10.884 7.159 -1.305 1.00 97.25 204 TYR A O 1
ATOM 1686 N N . GLU A 1 205 ? -12.616 6.368 -2.476 1.00 96.62 205 GLU A N 1
ATOM 1687 C CA . GLU A 1 205 ? -11.793 5.591 -3.410 1.00 96.62 205 GLU A CA 1
ATOM 1688 C C . GLU A 1 205 ? -10.867 6.481 -4.252 1.00 96.62 205 GLU A C 1
ATOM 1690 O O . GLU A 1 205 ? -9.738 6.087 -4.563 1.00 96.62 205 GLU A O 1
ATOM 1695 N N . PHE A 1 206 ? -11.315 7.686 -4.613 1.00 95.44 206 PHE A N 1
ATOM 1696 C CA . PHE A 1 206 ? -10.479 8.673 -5.290 1.00 95.44 206 PHE A CA 1
ATOM 1697 C C . PHE A 1 206 ? -9.320 9.131 -4.398 1.00 95.44 206 PHE A C 1
ATOM 1699 O O . PHE A 1 206 ? -8.177 9.154 -4.853 1.00 95.44 206 PHE A O 1
ATOM 1706 N N . VAL A 1 207 ? -9.585 9.434 -3.127 1.00 95.44 207 VAL A N 1
ATOM 1707 C CA . VAL A 1 207 ? -8.561 9.870 -2.168 1.00 95.44 207 VAL A CA 1
ATOM 1708 C C . VAL A 1 207 ? -7.559 8.762 -1.876 1.00 95.44 207 VAL A C 1
ATOM 1710 O O . VAL A 1 207 ? -6.358 9.021 -1.877 1.00 95.44 207 VAL A O 1
ATOM 1713 N N . VAL A 1 208 ? -8.016 7.517 -1.736 1.00 94.81 208 VAL A N 1
ATOM 1714 C CA . VAL A 1 208 ? -7.133 6.348 -1.631 1.00 94.81 208 VAL A CA 1
ATOM 1715 C C . VAL A 1 208 ? -6.209 6.263 -2.854 1.00 94.81 208 VAL A C 1
ATOM 1717 O O . VAL A 1 208 ? -4.996 6.132 -2.704 1.00 94.81 208 VAL A O 1
ATOM 1720 N N . LYS A 1 209 ? -6.742 6.376 -4.080 1.00 93.19 209 LYS A N 1
ATOM 1721 C CA . LYS A 1 209 ? -5.924 6.354 -5.311 1.00 93.19 209 LYS A CA 1
ATOM 1722 C C . LYS A 1 209 ? -4.920 7.509 -5.361 1.00 93.19 209 LYS A C 1
ATOM 1724 O O . LYS A 1 209 ? -3.750 7.276 -5.662 1.00 93.19 209 LYS A O 1
ATOM 1729 N N . LYS A 1 210 ? -5.362 8.726 -5.029 1.00 93.12 210 LYS A N 1
ATOM 1730 C CA . LYS A 1 210 ? -4.518 9.927 -4.939 1.00 93.12 210 LYS A CA 1
ATOM 1731 C C . LYS A 1 210 ? -3.385 9.728 -3.929 1.00 93.12 210 LYS A C 1
ATOM 1733 O O . LYS A 1 210 ? -2.243 10.043 -4.248 1.00 93.12 210 LYS A O 1
ATOM 1738 N N . TYR A 1 211 ? -3.677 9.166 -2.754 1.00 93.12 211 TYR A N 1
ATOM 1739 C CA . TYR A 1 211 ? -2.676 8.894 -1.721 1.00 93.12 211 TYR A CA 1
ATOM 1740 C C . TYR A 1 211 ? -1.560 7.988 -2.248 1.00 93.12 211 TYR A C 1
ATOM 1742 O O . TYR A 1 211 ? -0.393 8.360 -2.196 1.00 93.12 211 TYR A O 1
ATOM 1750 N N . TYR A 1 212 ? -1.906 6.839 -2.834 1.00 91.94 212 TYR A N 1
ATOM 1751 C CA . TYR A 1 212 ? -0.902 5.910 -3.363 1.00 91.94 212 TYR A CA 1
ATOM 1752 C C . TYR A 1 212 ? -0.118 6.478 -4.554 1.00 91.94 212 TYR A C 1
ATOM 1754 O O . TYR A 1 212 ? 1.059 6.164 -4.711 1.00 91.94 212 TYR A O 1
ATOM 1762 N N . ALA A 1 213 ? -0.724 7.335 -5.380 1.00 92.44 213 ALA A N 1
ATOM 1763 C CA . ALA A 1 213 ? 0.009 8.046 -6.427 1.00 92.44 213 ALA A CA 1
ATOM 1764 C C . ALA A 1 213 ? 1.061 9.003 -5.834 1.00 92.44 213 ALA A C 1
ATOM 1766 O O . ALA A 1 213 ? 2.203 9.017 -6.291 1.00 92.44 213 ALA A O 1
ATOM 1767 N N . LEU A 1 214 ? 0.707 9.747 -4.780 1.00 92.62 214 LEU A N 1
ATOM 1768 C CA . LEU A 1 214 ? 1.643 10.616 -4.059 1.00 92.62 214 LEU A CA 1
ATOM 1769 C C . LEU A 1 214 ? 2.754 9.818 -3.368 1.00 92.62 214 LEU A C 1
ATOM 1771 O O . LEU A 1 214 ? 3.912 10.225 -3.418 1.00 92.62 214 LEU A O 1
ATOM 1775 N N . GLN A 1 215 ? 2.425 8.670 -2.771 1.00 91.50 215 GLN A N 1
ATOM 1776 C CA . GLN A 1 215 ? 3.422 7.794 -2.159 1.00 91.50 215 GLN A CA 1
ATOM 1777 C C . GLN A 1 215 ? 4.439 7.293 -3.195 1.00 91.50 215 GLN A C 1
ATOM 1779 O O . GLN A 1 215 ? 5.642 7.377 -2.953 1.00 91.50 215 GLN A O 1
ATOM 1784 N N . ARG A 1 216 ? 3.987 6.834 -4.369 1.00 92.75 216 ARG A N 1
ATOM 1785 C CA . ARG A 1 216 ? 4.879 6.415 -5.467 1.00 92.75 216 ARG A CA 1
ATOM 1786 C C . ARG A 1 216 ? 5.763 7.549 -5.969 1.00 92.75 216 ARG A C 1
ATOM 1788 O O . ARG A 1 216 ? 6.950 7.340 -6.217 1.00 92.75 216 ARG A O 1
ATOM 1795 N N . LEU A 1 217 ? 5.200 8.752 -6.103 1.00 93.50 217 LEU A N 1
ATOM 1796 C CA . LEU A 1 217 ? 5.970 9.936 -6.466 1.00 93.50 217 LEU A CA 1
ATOM 1797 C C . LEU A 1 217 ? 7.073 10.202 -5.432 1.00 93.50 217 LEU A C 1
ATOM 1799 O O . LEU A 1 217 ? 8.238 10.273 -5.818 1.00 93.50 217 LEU A O 1
ATOM 1803 N N . ARG A 1 218 ? 6.735 10.244 -4.137 1.00 91.19 218 ARG A N 1
ATOM 1804 C CA . ARG A 1 218 ? 7.706 10.434 -3.048 1.00 91.19 218 ARG A CA 1
ATOM 1805 C C . ARG A 1 218 ? 8.823 9.386 -3.088 1.00 91.19 218 ARG A C 1
ATOM 1807 O O . ARG A 1 218 ? 9.996 9.753 -3.105 1.00 91.19 218 ARG A O 1
ATOM 1814 N N . LEU A 1 219 ? 8.468 8.104 -3.202 1.00 91.19 219 LEU A N 1
ATOM 1815 C CA . LEU A 1 219 ? 9.436 7.009 -3.303 1.00 91.19 219 LEU A CA 1
ATOM 1816 C C . LEU A 1 219 ? 10.366 7.188 -4.516 1.00 91.19 219 LEU A C 1
ATOM 1818 O O . LEU A 1 219 ? 11.582 7.046 -4.403 1.00 91.19 219 LEU A O 1
ATOM 1822 N N . SER A 1 220 ? 9.822 7.579 -5.675 1.00 93.25 220 SER A N 1
ATOM 1823 C CA . SER A 1 220 ? 10.631 7.842 -6.874 1.00 93.25 220 SER A CA 1
ATOM 1824 C C . SER A 1 220 ? 11.631 8.996 -6.684 1.00 93.25 220 SER A C 1
ATOM 1826 O O . SER A 1 220 ? 12.753 8.931 -7.188 1.00 93.25 220 SER A O 1
ATOM 1828 N N . GLU A 1 221 ? 11.264 10.036 -5.929 1.00 91.25 221 GLU A N 1
ATOM 1829 C CA . GLU A 1 221 ? 12.140 11.173 -5.620 1.00 91.25 221 GLU A CA 1
ATOM 1830 C C . GLU A 1 221 ? 13.234 10.818 -4.607 1.00 91.25 221 GLU A C 1
ATOM 1832 O O . GLU A 1 221 ? 14.346 11.348 -4.674 1.00 91.25 221 GLU A O 1
ATOM 1837 N N . GLU A 1 222 ? 12.925 9.963 -3.635 1.00 89.50 222 GLU A N 1
ATOM 1838 C CA . GLU A 1 222 ? 13.889 9.450 -2.657 1.00 89.50 222 GLU A CA 1
ATOM 1839 C C . GLU A 1 222 ? 14.929 8.551 -3.330 1.00 89.50 222 GLU A C 1
ATOM 1841 O O . GLU A 1 222 ? 16.131 8.782 -3.179 1.00 89.50 222 GLU A O 1
ATOM 1846 N N . LEU A 1 223 ? 14.489 7.603 -4.161 1.00 90.12 223 LEU A N 1
ATOM 1847 C CA . LEU A 1 223 ? 15.378 6.701 -4.899 1.00 90.12 223 LEU A CA 1
ATOM 1848 C C . LEU A 1 223 ? 16.292 7.454 -5.877 1.00 90.12 223 LEU A C 1
ATOM 1850 O O . LEU A 1 223 ? 17.481 7.150 -5.988 1.00 90.12 223 LEU A O 1
ATOM 1854 N N . LEU A 1 224 ? 15.780 8.497 -6.539 1.00 88.38 224 LEU A N 1
ATOM 1855 C CA . LEU A 1 224 ? 16.587 9.339 -7.427 1.00 88.38 224 LEU A CA 1
ATOM 1856 C C . LEU A 1 224 ? 17.705 10.093 -6.676 1.00 88.38 224 LEU A C 1
ATOM 1858 O O . LEU A 1 224 ? 18.781 10.339 -7.245 1.00 88.38 224 LEU A O 1
ATOM 1862 N N . ARG A 1 225 ? 17.454 10.468 -5.413 1.00 86.00 225 ARG A N 1
ATOM 1863 C CA . ARG A 1 225 ? 18.395 11.192 -4.542 1.00 86.00 225 ARG A CA 1
ATOM 1864 C C . ARG A 1 225 ? 19.442 10.288 -3.895 1.00 86.00 225 ARG A C 1
ATOM 1866 O O . ARG A 1 225 ? 20.583 10.724 -3.792 1.00 86.00 225 ARG A O 1
ATOM 1873 N N . ASN A 1 226 ? 19.055 9.086 -3.472 1.00 79.31 226 ASN A N 1
ATOM 1874 C CA . ASN A 1 226 ? 19.836 8.276 -2.531 1.00 79.31 226 ASN A CA 1
ATOM 1875 C C . ASN A 1 226 ? 20.576 7.084 -3.155 1.00 79.31 226 ASN A C 1
ATOM 1877 O O . ASN A 1 226 ? 21.370 6.450 -2.468 1.00 79.31 226 ASN A O 1
ATOM 1881 N N . SER A 1 227 ? 20.324 6.755 -4.423 1.00 70.44 227 SER A N 1
ATOM 1882 C CA . S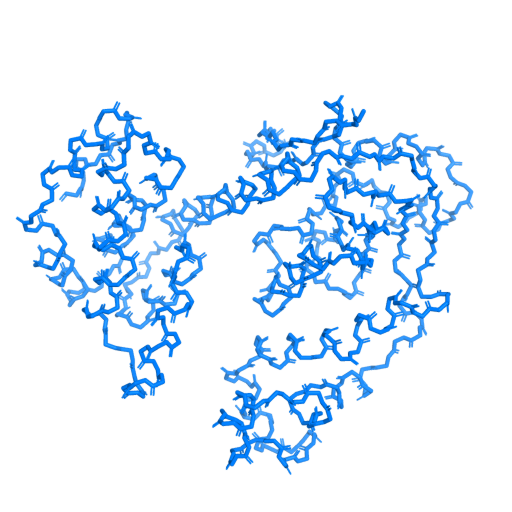ER A 1 227 ? 21.085 5.716 -5.120 1.00 70.44 227 SER A CA 1
ATOM 1883 C C . SER A 1 227 ? 22.352 6.331 -5.727 1.00 70.44 227 SER A C 1
ATOM 1885 O O . SER A 1 227 ? 22.259 7.324 -6.443 1.00 70.44 227 SER A O 1
ATOM 1887 N N . ASP A 1 228 ? 23.522 5.783 -5.399 1.00 73.88 228 ASP A N 1
ATOM 1888 C CA . ASP A 1 228 ? 24.804 6.063 -6.076 1.00 73.88 228 ASP A CA 1
ATOM 1889 C C . ASP A 1 228 ? 25.344 4.810 -6.797 1.00 73.88 228 ASP A C 1
ATOM 1891 O O . ASP A 1 228 ? 26.386 4.861 -7.455 1.00 73.88 228 ASP A O 1
ATOM 1895 N N . ASP A 1 229 ? 24.637 3.685 -6.670 1.00 82.69 229 ASP A N 1
ATOM 1896 C CA . ASP A 1 229 ? 25.028 2.400 -7.233 1.00 82.69 229 ASP A CA 1
ATOM 1897 C C . ASP A 1 229 ? 24.608 2.295 -8.704 1.00 82.69 229 ASP A C 1
ATOM 1899 O O . ASP A 1 229 ? 23.526 2.736 -9.095 1.00 82.69 229 ASP A O 1
ATOM 1903 N N . GLU A 1 230 ? 25.468 1.686 -9.522 1.00 93.06 230 GLU A N 1
ATOM 1904 C CA . GLU A 1 230 ? 25.119 1.316 -10.893 1.00 93.06 230 GLU A CA 1
ATOM 1905 C C . GLU A 1 230 ? 24.246 0.050 -10.861 1.00 93.06 230 GLU A C 1
ATOM 1907 O O . GLU A 1 230 ? 24.653 -0.974 -10.314 1.00 93.06 230 GLU A O 1
ATOM 1912 N N . LEU A 1 231 ? 23.043 0.143 -11.426 1.00 94.62 231 LEU A N 1
ATOM 1913 C CA . LEU A 1 231 ? 21.975 -0.846 -11.347 1.00 94.62 231 LEU A CA 1
ATOM 1914 C C . LEU A 1 231 ? 21.856 -1.627 -12.653 1.00 94.62 231 LEU A C 1
ATOM 1916 O O . LEU A 1 231 ? 21.741 -1.044 -13.735 1.00 94.62 231 LEU A O 1
ATOM 1920 N N . ASN A 1 232 ? 21.798 -2.950 -12.549 1.00 95.19 232 ASN A N 1
ATOM 1921 C CA . ASN A 1 232 ? 21.483 -3.800 -13.694 1.00 95.19 232 ASN A CA 1
ATOM 1922 C C . ASN A 1 232 ? 19.971 -3.837 -13.982 1.00 95.19 232 ASN A C 1
ATOM 1924 O O . ASN A 1 232 ? 19.143 -3.387 -13.188 1.00 95.19 232 ASN A O 1
ATOM 1928 N N . GLY A 1 233 ? 19.584 -4.433 -15.114 1.00 94.62 233 GLY A N 1
ATOM 1929 C CA . GLY A 1 233 ? 18.178 -4.510 -15.529 1.00 94.62 233 GLY A CA 1
ATOM 1930 C C . GLY A 1 233 ? 17.241 -5.168 -14.505 1.00 94.62 233 GLY A C 1
ATOM 1931 O O . GLY A 1 233 ? 16.115 -4.708 -14.329 1.00 94.62 233 GLY A O 1
ATOM 1932 N N . ALA A 1 234 ? 17.686 -6.197 -13.779 1.00 93.06 234 ALA A N 1
ATOM 1933 C CA . ALA A 1 234 ? 16.855 -6.847 -12.762 1.00 9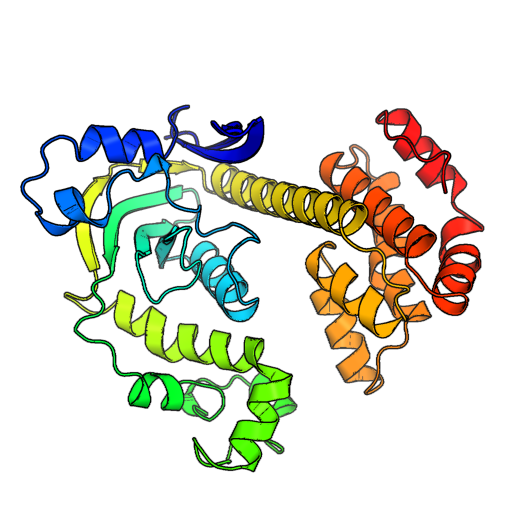3.06 234 ALA A CA 1
ATOM 1934 C C . ALA A 1 234 ? 16.654 -5.951 -11.526 1.00 93.06 234 ALA A C 1
ATOM 1936 O O . ALA A 1 234 ? 15.558 -5.904 -10.970 1.00 93.06 234 ALA A O 1
ATOM 1937 N N . GLU A 1 235 ? 17.684 -5.212 -11.114 1.00 93.75 235 GLU A N 1
ATOM 1938 C CA . GLU A 1 235 ? 17.601 -4.234 -10.019 1.00 93.75 235 GLU A CA 1
ATOM 1939 C C . GLU A 1 235 ? 16.718 -3.043 -10.403 1.00 93.75 235 GLU A C 1
ATOM 1941 O O . GLU A 1 235 ? 15.840 -2.647 -9.635 1.00 93.75 235 GLU A O 1
ATOM 1946 N N . CYS A 1 236 ? 16.865 -2.528 -11.627 1.00 95.25 236 CYS A N 1
ATOM 1947 C CA . CYS A 1 236 ? 15.964 -1.516 -12.166 1.00 95.25 236 CYS A CA 1
ATOM 1948 C C . CYS A 1 236 ? 14.518 -2.020 -12.219 1.00 95.25 236 CYS A C 1
ATOM 1950 O O . CYS A 1 236 ? 13.609 -1.286 -11.842 1.00 95.25 236 CYS A O 1
ATOM 1952 N N . ALA A 1 237 ? 14.284 -3.265 -12.641 1.00 95.31 237 ALA A N 1
ATOM 1953 C CA . ALA A 1 237 ? 12.940 -3.825 -12.703 1.00 95.31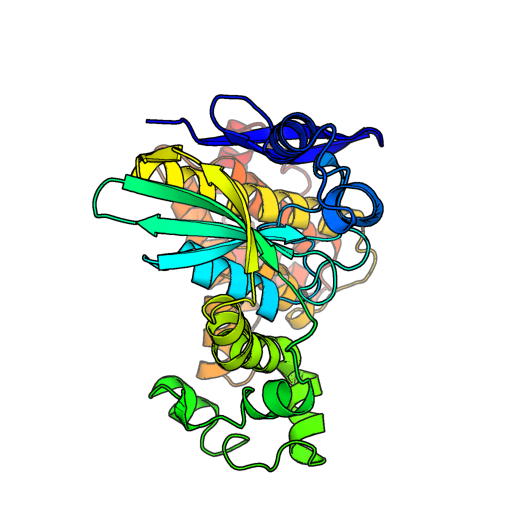 237 ALA A CA 1
ATOM 1954 C C . ALA A 1 237 ? 12.262 -3.881 -11.326 1.00 95.31 237 ALA A C 1
ATOM 1956 O O . ALA A 1 237 ? 11.106 -3.471 -11.210 1.00 95.31 237 ALA A O 1
ATOM 1957 N N . LYS A 1 238 ? 13.015 -4.281 -10.290 1.00 91.88 238 LYS A N 1
ATOM 1958 C CA . LYS A 1 238 ? 12.574 -4.278 -8.884 1.00 91.88 238 LYS A CA 1
ATOM 1959 C C . LYS A 1 238 ? 12.235 -2.883 -8.356 1.00 91.88 238 LYS A C 1
ATOM 1961 O O . LYS A 1 238 ? 11.324 -2.734 -7.556 1.00 91.88 238 LYS A O 1
ATOM 1966 N N . ILE A 1 239 ? 12.947 -1.851 -8.795 1.00 93.31 239 ILE A N 1
ATOM 1967 C CA . ILE A 1 239 ? 12.600 -0.469 -8.438 1.00 93.31 239 ILE A CA 1
ATOM 1968 C C . ILE A 1 239 ? 11.323 -0.032 -9.158 1.00 93.31 239 ILE A C 1
ATOM 1970 O O . ILE A 1 239 ? 10.420 0.541 -8.549 1.00 93.31 239 ILE A O 1
ATOM 1974 N N . LEU A 1 240 ? 11.241 -0.302 -10.463 1.00 95.38 240 LEU A N 1
ATOM 1975 C CA . LEU A 1 240 ? 10.107 0.098 -11.291 1.00 95.38 240 LEU A CA 1
ATOM 1976 C C . LEU A 1 240 ? 8.799 -0.570 -10.853 1.00 95.38 240 LEU A C 1
ATOM 1978 O O . LEU A 1 240 ? 7.756 0.074 -10.958 1.00 95.38 240 LEU A O 1
ATOM 1982 N N . GLU A 1 241 ? 8.838 -1.801 -10.330 1.00 93.56 241 GLU A N 1
ATOM 1983 C CA . GLU A 1 241 ? 7.633 -2.440 -9.783 1.00 93.56 241 GLU A CA 1
ATOM 1984 C C . GLU A 1 241 ? 7.027 -1.691 -8.598 1.00 93.56 241 GLU A C 1
ATOM 1986 O O . GLU A 1 241 ? 5.809 -1.687 -8.442 1.00 93.56 241 GLU A O 1
ATOM 1991 N N . GLU A 1 242 ? 7.848 -1.003 -7.802 1.00 91.12 242 GLU A N 1
ATOM 1992 C CA . GLU A 1 242 ? 7.370 -0.278 -6.627 1.00 91.12 242 GLU A CA 1
ATOM 1993 C C . GLU A 1 242 ? 6.802 1.092 -6.988 1.00 91.12 242 GLU A C 1
ATOM 1995 O O . GLU A 1 242 ? 5.771 1.509 -6.453 1.00 91.12 242 GLU A O 1
ATOM 2000 N N . ILE A 1 243 ? 7.461 1.800 -7.910 1.00 94.19 243 ILE A N 1
ATOM 2001 C CA . ILE A 1 243 ? 7.099 3.184 -8.230 1.00 94.19 243 ILE A CA 1
ATOM 2002 C C . ILE A 1 243 ? 6.071 3.305 -9.362 1.00 94.19 243 ILE A C 1
ATOM 2004 O O . ILE A 1 243 ? 5.416 4.342 -9.457 1.00 94.19 243 ILE A O 1
ATOM 2008 N N . LEU A 1 244 ? 5.888 2.288 -10.217 1.00 94.88 244 LEU A N 1
ATOM 2009 C CA . LEU A 1 244 ? 4.959 2.358 -11.353 1.00 94.88 244 LEU A CA 1
ATOM 2010 C C . LEU A 1 244 ? 3.667 1.556 -11.114 1.00 94.88 244 LEU A C 1
ATOM 2012 O O . LEU A 1 244 ? 3.720 0.441 -10.601 1.00 94.88 244 LEU A O 1
ATOM 2016 N N . PRO A 1 245 ? 2.487 2.058 -11.539 1.00 88.25 245 PRO A N 1
ATOM 2017 C CA . PRO A 1 245 ? 1.204 1.400 -11.272 1.00 88.25 245 PRO A CA 1
ATOM 2018 C C . PRO A 1 245 ? 1.061 -0.045 -11.765 1.00 88.25 245 PRO A C 1
ATOM 2020 O O . PRO A 1 245 ? 0.315 -0.793 -11.146 1.00 88.25 245 PRO A O 1
ATOM 2023 N N . MET A 1 246 ? 1.735 -0.417 -12.858 1.00 87.44 246 MET A N 1
ATOM 2024 C CA . MET A 1 246 ? 1.649 -1.745 -13.496 1.00 87.44 246 MET A CA 1
ATOM 2025 C C . MET A 1 246 ? 2.936 -2.557 -13.355 1.00 87.44 246 MET A C 1
ATOM 2027 O O . MET A 1 246 ? 3.088 -3.588 -14.004 1.00 87.44 246 MET A O 1
ATOM 2031 N N . GLY A 1 247 ? 3.892 -2.078 -12.559 1.00 90.62 247 GLY A N 1
ATOM 2032 C CA . GLY A 1 247 ? 5.210 -2.687 -12.544 1.00 90.62 247 GLY A CA 1
ATOM 2033 C C . GLY A 1 247 ? 5.224 -4.078 -11.898 1.00 90.62 247 GLY A C 1
ATOM 2034 O O . GLY A 1 247 ? 5.800 -4.986 -12.482 1.00 90.62 247 GLY A O 1
ATOM 2035 N N . GLU A 1 248 ? 4.506 -4.288 -10.788 1.00 88.94 248 GLU A N 1
ATOM 2036 C CA . GLU A 1 248 ? 4.374 -5.617 -10.154 1.00 88.94 248 GLU A CA 1
ATOM 2037 C C . GLU A 1 248 ? 3.715 -6.641 -11.098 1.00 88.94 248 GLU A C 1
ATOM 2039 O O . GLU A 1 248 ? 4.259 -7.720 -11.327 1.00 88.94 248 GLU A O 1
ATOM 2044 N N . GLU A 1 249 ? 2.576 -6.292 -11.710 1.00 88.94 249 GLU A N 1
ATOM 2045 C CA . GLU A 1 249 ? 1.860 -7.178 -12.642 1.00 88.94 249 GLU A CA 1
ATOM 2046 C C . GLU A 1 249 ? 2.722 -7.523 -13.864 1.00 88.94 249 GLU A C 1
ATOM 2048 O O . GLU A 1 249 ? 2.819 -8.688 -14.257 1.00 88.94 249 GLU A O 1
ATOM 2053 N N . ALA A 1 250 ? 3.393 -6.526 -14.445 1.00 92.19 250 ALA A N 1
ATOM 2054 C CA . ALA A 1 250 ? 4.272 -6.741 -15.583 1.00 92.19 250 ALA A CA 1
ATOM 2055 C C . ALA A 1 250 ? 5.497 -7.583 -15.210 1.00 92.19 250 ALA A C 1
ATOM 2057 O O . ALA A 1 250 ? 5.898 -8.435 -16.000 1.00 92.19 250 ALA A O 1
ATOM 2058 N N . LEU A 1 251 ? 6.079 -7.391 -14.021 1.00 91.12 251 LEU A N 1
ATOM 2059 C CA . LEU A 1 251 ? 7.237 -8.168 -13.585 1.00 91.12 251 LEU A CA 1
ATOM 2060 C C . LEU A 1 251 ? 6.849 -9.626 -13.360 1.00 91.12 251 LEU A C 1
ATOM 2062 O O . LEU A 1 251 ? 7.535 -10.533 -13.833 1.00 91.12 251 LEU A O 1
ATOM 2066 N N . GLN A 1 252 ? 5.712 -9.845 -12.699 1.00 87.31 252 GLN A N 1
ATOM 2067 C CA . GLN A 1 252 ? 5.174 -11.177 -12.483 1.00 87.31 252 GLN A CA 1
ATOM 2068 C C . GLN A 1 252 ? 4.896 -11.885 -13.811 1.00 87.31 252 GLN A C 1
ATOM 2070 O O . GLN A 1 252 ? 5.286 -13.036 -13.978 1.00 87.31 252 GLN A O 1
ATOM 2075 N N . LYS A 1 253 ? 4.305 -11.185 -14.786 1.00 89.00 253 LYS A N 1
ATOM 2076 C CA . LYS A 1 253 ? 4.095 -11.714 -16.138 1.00 89.00 253 LYS A CA 1
ATOM 2077 C C . LYS A 1 253 ? 5.408 -12.141 -16.803 1.00 89.00 253 LYS A C 1
ATOM 2079 O O . LYS A 1 253 ? 5.448 -13.205 -17.410 1.00 89.00 253 LYS A O 1
ATOM 2084 N N . GLN A 1 254 ? 6.486 -11.359 -16.676 1.00 91.69 254 GLN A N 1
ATOM 2085 C CA . GLN A 1 254 ? 7.793 -11.748 -17.227 1.00 91.69 254 GLN A CA 1
ATOM 2086 C C . GLN A 1 254 ? 8.312 -13.045 -16.596 1.00 91.69 254 GLN A C 1
ATOM 2088 O O . GLN A 1 254 ? 8.763 -13.942 -17.308 1.00 91.69 254 GLN A O 1
ATOM 2093 N N . LEU A 1 255 ? 8.212 -13.164 -15.270 1.00 87.62 255 LEU A N 1
ATOM 2094 C CA . LEU A 1 255 ? 8.632 -14.365 -14.549 1.00 87.62 255 LEU A CA 1
ATOM 2095 C C . LEU A 1 255 ? 7.784 -15.585 -14.930 1.00 87.62 255 LEU A C 1
ATOM 2097 O O . LEU A 1 255 ? 8.341 -16.660 -15.142 1.00 87.62 255 LEU A O 1
ATOM 2101 N N . ASP A 1 256 ? 6.470 -15.412 -15.073 1.00 84.44 256 ASP A N 1
ATOM 2102 C CA . ASP A 1 256 ? 5.539 -16.486 -15.432 1.00 84.44 256 ASP A CA 1
ATOM 2103 C C . ASP A 1 256 ? 5.745 -16.961 -16.887 1.00 84.44 256 ASP A C 1
ATOM 2105 O O . ASP A 1 256 ? 5.679 -18.160 -17.165 1.00 84.44 256 ASP A O 1
ATOM 2109 N N . GLU A 1 257 ? 6.014 -16.046 -17.827 1.00 89.75 257 GLU A N 1
ATOM 2110 C CA . GLU A 1 257 ? 6.160 -16.366 -19.256 1.00 89.75 257 GLU A CA 1
ATOM 2111 C C . GLU A 1 257 ? 7.570 -16.839 -19.641 1.00 89.75 257 GLU A C 1
ATOM 2113 O O . GLU A 1 257 ? 7.712 -17.734 -20.481 1.00 89.75 257 GLU A O 1
ATOM 2118 N N . TYR A 1 258 ? 8.614 -16.250 -19.050 1.00 88.44 258 TYR A N 1
ATOM 2119 C CA . TYR A 1 258 ? 10.003 -16.450 -19.480 1.00 88.44 258 TYR A CA 1
ATOM 2120 C C . TYR A 1 258 ? 10.895 -17.102 -18.420 1.00 88.44 258 TYR A C 1
ATOM 2122 O O . TYR A 1 258 ? 11.981 -17.575 -18.754 1.00 88.44 258 TYR A O 1
ATOM 2130 N N . GLY A 1 259 ? 10.466 -17.154 -17.155 1.00 85.12 259 GLY A N 1
ATOM 2131 C CA . GLY A 1 259 ? 11.278 -17.651 -16.037 1.00 85.12 259 GLY A CA 1
ATOM 2132 C C . GLY A 1 259 ? 12.421 -16.716 -15.620 1.00 85.12 259 GLY A C 1
ATOM 2133 O O . GLY A 1 259 ? 13.165 -17.030 -14.692 1.00 85.12 259 GLY A O 1
ATOM 2134 N N . GLU A 1 260 ? 12.566 -15.571 -16.287 1.00 89.19 260 GLU A N 1
ATOM 2135 C CA . GLU A 1 260 ? 13.558 -14.537 -16.007 1.00 89.19 260 GLU A CA 1
ATOM 2136 C C . GLU A 1 260 ? 13.031 -13.154 -16.413 1.00 89.19 260 GLU A C 1
ATOM 2138 O O . GLU A 1 260 ? 12.036 -13.029 -17.127 1.00 89.19 260 GLU A O 1
ATOM 2143 N N . ILE A 1 261 ? 13.701 -12.095 -15.954 1.00 91.31 261 ILE A N 1
ATOM 2144 C CA . ILE A 1 261 ? 13.314 -10.718 -16.269 1.00 91.31 261 ILE A CA 1
ATOM 2145 C C . ILE A 1 261 ? 13.977 -10.305 -17.583 1.00 91.31 261 ILE A C 1
ATOM 2147 O O . ILE A 1 261 ? 15.164 -9.973 -17.618 1.00 91.31 261 ILE A O 1
ATOM 2151 N N . LEU A 1 262 ? 13.192 -10.258 -18.660 1.00 92.75 262 LEU A N 1
ATOM 2152 C CA . LEU A 1 262 ? 13.610 -9.634 -19.911 1.00 92.75 262 LEU A CA 1
ATOM 2153 C C . LEU A 1 262 ? 13.360 -8.124 -19.817 1.00 92.75 262 LEU A C 1
ATOM 2155 O O . LEU A 1 262 ? 12.243 -7.645 -20.004 1.00 92.75 262 LEU A O 1
ATOM 2159 N N . PHE A 1 263 ? 14.412 -7.369 -19.492 1.00 93.94 263 PHE A N 1
ATOM 2160 C CA . PHE A 1 263 ? 14.275 -5.952 -19.141 1.00 93.94 263 PHE A CA 1
ATOM 2161 C C . PHE A 1 263 ? 13.700 -5.080 -20.271 1.00 93.94 263 PHE A C 1
ATOM 2163 O O . PHE A 1 263 ? 12.872 -4.216 -20.006 1.00 93.94 263 PHE A O 1
ATOM 2170 N N . ASP A 1 264 ? 14.085 -5.320 -21.526 1.00 93.44 264 ASP A N 1
ATOM 2171 C CA . ASP A 1 264 ? 13.596 -4.546 -22.679 1.00 93.44 264 ASP A CA 1
ATOM 2172 C C . ASP A 1 264 ? 12.068 -4.694 -22.900 1.00 93.44 264 ASP A C 1
ATOM 2174 O O . ASP A 1 264 ? 11.355 -3.685 -22.862 1.00 93.44 264 ASP A O 1
ATOM 2178 N N . PRO A 1 265 ? 11.507 -5.920 -22.994 1.00 92.88 265 PRO A N 1
ATOM 2179 C CA . PRO A 1 265 ? 10.056 -6.119 -22.967 1.00 92.88 265 PRO A CA 1
ATOM 2180 C C . PRO A 1 265 ? 9.377 -5.517 -21.732 1.00 92.88 265 PRO A C 1
ATOM 2182 O O . PRO A 1 265 ? 8.333 -4.878 -21.854 1.00 92.88 265 PRO A O 1
ATOM 2185 N N . TYR A 1 266 ? 9.983 -5.678 -20.551 1.00 94.69 266 TYR A N 1
ATOM 2186 C CA . TYR A 1 266 ? 9.427 -5.161 -19.305 1.00 94.69 266 TYR A CA 1
ATOM 2187 C C . TYR A 1 266 ? 9.254 -3.638 -19.337 1.00 94.69 266 TYR A C 1
ATOM 2189 O O . TYR A 1 266 ? 8.157 -3.147 -19.075 1.00 94.69 266 TYR A O 1
ATOM 2197 N N . ILE A 1 267 ? 10.285 -2.869 -19.712 1.00 94.50 267 ILE A N 1
ATOM 2198 C CA . ILE A 1 267 ? 10.170 -1.402 -19.733 1.00 94.50 267 ILE A CA 1
ATOM 2199 C C . ILE A 1 267 ? 9.182 -0.897 -20.791 1.00 94.50 267 ILE A C 1
ATOM 2201 O O . ILE A 1 267 ? 8.584 0.168 -20.615 1.00 94.50 267 ILE A O 1
ATOM 2205 N N . CYS A 1 268 ? 8.971 -1.654 -21.871 1.00 92.81 268 CYS A N 1
ATOM 2206 C CA . CYS A 1 268 ? 7.950 -1.333 -22.864 1.00 92.81 268 CYS A CA 1
ATOM 2207 C C . CYS A 1 268 ? 6.533 -1.463 -22.284 1.00 92.81 268 CYS A C 1
ATOM 2209 O O . CYS A 1 268 ? 5.680 -0.601 -22.539 1.00 92.81 268 CYS A O 1
ATOM 2211 N N . ASP A 1 269 ? 6.309 -2.508 -21.482 1.00 93.00 269 ASP A N 1
ATOM 2212 C CA . ASP A 1 269 ? 5.041 -2.782 -20.804 1.00 93.00 269 ASP A CA 1
ATOM 2213 C C . ASP A 1 269 ? 4.783 -1.780 -19.665 1.00 93.00 269 ASP A C 1
ATOM 2215 O O . ASP A 1 269 ? 3.651 -1.326 -19.499 1.00 93.00 269 ASP A O 1
ATOM 2219 N N . VAL A 1 270 ? 5.815 -1.381 -18.907 1.00 95.31 270 VAL A N 1
ATOM 2220 C CA . VAL A 1 270 ? 5.622 -0.539 -17.710 1.00 95.31 270 VAL A CA 1
ATOM 2221 C C . VAL A 1 270 ? 5.788 0.958 -17.940 1.00 95.31 270 VAL A C 1
ATOM 2223 O O . VAL A 1 270 ? 5.153 1.740 -17.232 1.00 95.31 270 VAL A O 1
ATOM 2226 N N . ILE A 1 271 ? 6.608 1.373 -18.912 1.00 95.25 271 ILE A N 1
ATOM 2227 C CA . ILE A 1 271 ? 6.894 2.786 -19.201 1.00 95.25 271 ILE A CA 1
ATOM 2228 C C . ILE A 1 271 ? 6.386 3.179 -20.580 1.00 95.25 271 ILE A C 1
ATOM 2230 O O . ILE A 1 271 ? 5.531 4.056 -20.663 1.00 95.25 271 ILE A O 1
ATOM 2234 N N . ALA A 1 272 ? 6.900 2.571 -21.652 1.00 91.62 272 ALA A N 1
ATOM 2235 C CA . ALA A 1 272 ? 6.712 3.116 -22.998 1.00 91.62 272 ALA A CA 1
ATOM 2236 C C . ALA A 1 272 ? 5.230 3.214 -23.390 1.00 91.62 272 ALA A C 1
ATOM 2238 O O . ALA A 1 272 ? 4.752 4.290 -23.753 1.00 91.62 272 ALA A O 1
ATOM 2239 N N . SER A 1 273 ? 4.489 2.108 -23.279 1.00 92.44 273 SER A N 1
ATOM 2240 C CA . SER A 1 273 ? 3.071 2.080 -23.657 1.00 92.44 273 SER A CA 1
ATOM 2241 C C . SER A 1 273 ? 2.199 2.893 -22.687 1.00 92.44 273 SER A C 1
ATOM 2243 O O . SER A 1 273 ? 1.476 3.779 -23.153 1.00 92.44 273 SER A O 1
ATOM 2245 N N . PRO A 1 274 ? 2.303 2.707 -21.353 1.00 94.81 274 PRO A N 1
ATOM 2246 C CA . PRO A 1 274 ? 1.492 3.471 -20.404 1.00 94.81 274 PRO A CA 1
ATOM 2247 C C . PRO A 1 274 ? 1.736 4.983 -20.440 1.00 94.81 274 PRO A C 1
ATOM 2249 O O . PRO A 1 274 ? 0.789 5.761 -20.317 1.00 94.81 274 PRO A O 1
ATOM 2252 N N . LEU A 1 275 ? 2.983 5.427 -20.637 1.00 95.00 275 LEU A N 1
ATOM 2253 C CA . LEU A 1 275 ? 3.304 6.850 -20.730 1.00 95.00 275 LEU A CA 1
ATOM 2254 C C . LEU A 1 275 ? 2.744 7.468 -22.017 1.00 95.00 275 LEU A C 1
ATOM 2256 O O . LEU A 1 275 ? 2.180 8.563 -21.964 1.00 95.00 275 LEU A O 1
ATOM 2260 N N . LYS A 1 276 ? 2.826 6.756 -23.150 1.00 93.62 276 LYS A N 1
ATOM 2261 C CA . LYS A 1 276 ? 2.198 7.177 -24.415 1.00 93.62 276 LYS A CA 1
ATOM 2262 C C . LYS A 1 276 ? 0.694 7.363 -24.247 1.00 93.62 276 LYS A C 1
ATOM 2264 O O . LYS A 1 276 ? 0.143 8.390 -24.653 1.00 93.62 276 LYS A O 1
ATOM 2269 N N . ASP A 1 277 ? 0.031 6.409 -23.604 1.00 94.00 277 ASP A N 1
ATOM 2270 C CA . ASP A 1 277 ? -1.407 6.479 -23.344 1.00 94.00 277 ASP A CA 1
ATOM 2271 C C . ASP A 1 277 ? -1.763 7.625 -22.386 1.00 94.00 277 ASP A C 1
ATOM 2273 O O . ASP A 1 277 ? -2.713 8.376 -22.634 1.00 94.00 277 ASP A O 1
ATOM 2277 N N . LEU A 1 278 ? -0.962 7.825 -21.336 1.00 94.81 278 LEU A N 1
ATOM 2278 C CA . LEU A 1 278 ? -1.127 8.925 -20.389 1.00 94.81 278 LEU A CA 1
ATOM 2279 C C . LEU A 1 278 ? -1.014 10.286 -21.081 1.00 94.81 278 LEU A C 1
ATOM 2281 O O . LEU A 1 278 ? -1.877 11.142 -20.887 1.00 94.81 278 LEU A O 1
ATOM 2285 N N . VAL A 1 279 ? 0.009 10.485 -21.914 1.00 93.94 279 VAL A N 1
ATOM 2286 C CA . VAL A 1 279 ? 0.243 11.739 -22.646 1.00 93.94 279 VAL A CA 1
ATOM 2287 C C . VAL A 1 279 ? -0.866 12.028 -23.660 1.00 93.94 279 VAL A C 1
ATOM 2289 O O . VAL A 1 279 ? -1.246 13.187 -23.844 1.00 93.94 279 VAL A O 1
ATOM 2292 N N . ARG A 1 280 ? -1.428 10.987 -24.283 1.00 92.88 280 ARG A N 1
ATOM 2293 C CA . ARG A 1 280 ? -2.534 11.094 -25.251 1.00 92.88 280 ARG A CA 1
ATOM 2294 C C . ARG A 1 280 ? -3.904 11.274 -24.605 1.00 92.88 280 ARG A C 1
ATOM 2296 O O . ARG A 1 280 ? -4.873 11.588 -25.304 1.00 92.88 280 ARG A O 1
ATOM 2303 N N . SER A 1 281 ? -4.009 11.085 -23.293 1.00 92.81 281 SER A N 1
ATOM 2304 C CA . SER A 1 281 ? -5.244 11.349 -22.564 1.00 92.81 281 SER A CA 1
ATOM 2305 C C . SER A 1 281 ? -5.627 12.837 -22.643 1.00 92.81 281 SER A C 1
ATOM 2307 O O . SER A 1 281 ? -4.803 13.715 -22.897 1.00 92.81 281 SER A O 1
ATOM 2309 N N . LYS A 1 282 ? -6.918 13.147 -22.464 1.00 88.81 282 LYS A N 1
ATOM 2310 C CA . LYS A 1 282 ? -7.405 14.539 -22.543 1.00 88.81 282 LYS A CA 1
ATOM 2311 C C . LYS A 1 282 ? -6.861 15.411 -21.410 1.00 88.81 282 LYS A C 1
ATOM 2313 O O . LYS A 1 282 ? -6.577 16.587 -21.628 1.00 88.81 282 LYS A O 1
ATOM 2318 N N . GLU A 1 283 ? -6.737 14.821 -20.226 1.00 88.94 283 GLU A N 1
ATOM 2319 C CA . GLU A 1 283 ? -6.242 15.453 -19.005 1.00 88.94 283 GLU A CA 1
ATOM 2320 C C . GLU A 1 283 ? -5.248 14.499 -18.327 1.00 88.94 283 GLU A C 1
ATOM 2322 O O . GLU A 1 283 ? -5.634 13.750 -17.431 1.00 88.94 283 GLU A O 1
ATOM 2327 N N . PRO A 1 284 ? -3.982 14.486 -18.786 1.00 89.88 284 PRO A N 1
ATOM 2328 C CA . PRO A 1 284 ? -2.930 13.701 -18.158 1.00 89.88 284 PRO A CA 1
ATOM 2329 C C . PRO A 1 284 ? -2.799 14.020 -16.669 1.00 89.88 284 PRO A C 1
ATOM 2331 O O . PRO A 1 284 ? -2.728 15.193 -16.282 1.00 89.88 284 PRO A O 1
ATOM 2334 N N . ASP A 1 285 ? -2.732 12.971 -15.851 1.00 92.38 285 ASP A N 1
ATOM 2335 C CA . ASP A 1 285 ? -2.442 13.083 -14.425 1.00 92.38 285 ASP A CA 1
ATOM 2336 C C . ASP A 1 285 ? -1.000 13.573 -14.239 1.00 92.38 285 ASP A C 1
ATOM 2338 O O . ASP A 1 285 ? -0.037 12.917 -14.648 1.00 92.38 285 ASP A O 1
ATOM 2342 N N . LYS A 1 286 ? -0.853 14.756 -13.633 1.00 93.56 286 LYS A N 1
ATOM 2343 C CA . LYS A 1 286 ? 0.451 15.386 -13.418 1.00 93.56 286 LYS A CA 1
ATOM 2344 C C . LYS A 1 286 ? 1.333 14.576 -12.464 1.00 93.56 286 LYS A C 1
ATOM 2346 O O . LYS A 1 286 ? 2.527 14.485 -12.726 1.00 93.56 286 LYS A O 1
ATOM 2351 N N . ILE A 1 287 ? 0.766 14.014 -11.392 1.00 93.56 287 ILE A N 1
ATOM 2352 C CA . ILE A 1 287 ? 1.520 13.223 -10.406 1.00 93.56 287 ILE A CA 1
ATOM 2353 C C . ILE A 1 287 ? 2.117 12.021 -11.125 1.00 93.56 287 ILE A C 1
ATOM 2355 O O . ILE A 1 287 ? 3.318 11.787 -11.047 1.00 93.56 287 ILE A O 1
ATOM 2359 N N . LEU A 1 288 ? 1.297 11.324 -11.913 1.00 94.62 288 LEU A N 1
ATOM 2360 C CA . LEU A 1 288 ? 1.750 10.153 -12.650 1.00 94.62 288 LEU A CA 1
ATOM 2361 C C . LEU A 1 288 ? 2.781 10.504 -13.737 1.00 94.62 288 LEU A C 1
ATOM 2363 O O . LEU A 1 288 ? 3.768 9.786 -13.890 1.00 94.62 288 LEU A O 1
ATOM 2367 N N . LEU A 1 289 ? 2.604 11.618 -14.461 1.00 95.69 289 LEU A N 1
ATOM 2368 C CA . LEU A 1 289 ? 3.612 12.118 -15.408 1.00 95.69 289 LEU A CA 1
ATOM 2369 C C . LEU A 1 289 ? 4.959 12.375 -14.722 1.00 95.69 289 LEU A C 1
ATOM 2371 O O . LEU A 1 289 ? 6.007 12.047 -15.275 1.00 95.69 289 LEU A O 1
ATOM 2375 N N . GLU A 1 290 ? 4.936 12.964 -13.530 1.00 96.25 290 GLU A N 1
ATOM 2376 C CA . GLU A 1 290 ? 6.137 13.250 -12.751 1.00 96.25 290 GLU A CA 1
ATOM 2377 C C . GLU A 1 290 ? 6.800 11.967 -12.236 1.00 96.25 290 GLU A C 1
ATOM 2379 O O . GLU A 1 290 ? 8.017 11.822 -12.354 1.00 96.25 290 GLU A O 1
ATOM 2384 N N . THR A 1 291 ? 6.015 10.980 -11.793 1.00 96.44 291 THR A N 1
ATOM 2385 C CA . THR A 1 291 ? 6.523 9.646 -11.437 1.00 96.44 291 THR A CA 1
ATOM 2386 C C . THR A 1 291 ? 7.206 8.963 -12.626 1.00 96.44 291 THR A C 1
ATOM 2388 O O . THR A 1 291 ? 8.318 8.455 -12.481 1.00 96.44 291 THR A O 1
ATOM 2391 N N . TYR A 1 292 ? 6.605 8.999 -13.822 1.00 96.94 292 TYR A N 1
ATOM 2392 C CA . TYR A 1 292 ? 7.229 8.460 -15.038 1.00 96.94 292 TYR A CA 1
ATOM 2393 C C . TYR A 1 292 ? 8.523 9.187 -15.402 1.00 96.94 292 TYR A C 1
ATOM 2395 O O . TYR A 1 292 ? 9.517 8.552 -15.754 1.00 96.94 292 TYR A O 1
ATOM 2403 N N . LEU A 1 293 ? 8.541 10.515 -15.290 1.00 96.62 293 LEU A N 1
ATOM 2404 C CA . LEU A 1 293 ? 9.750 11.299 -15.512 1.00 96.62 293 LEU A CA 1
ATOM 2405 C C . LEU A 1 293 ? 10.865 10.909 -14.529 1.00 96.62 293 LEU A C 1
ATOM 2407 O O . LEU A 1 293 ? 12.018 10.768 -14.941 1.00 96.62 293 LEU A O 1
ATOM 2411 N N . ASN A 1 294 ? 10.538 10.707 -13.252 1.00 95.94 294 ASN A N 1
ATOM 2412 C CA . ASN A 1 294 ? 11.501 10.264 -12.246 1.00 95.94 294 ASN A CA 1
ATOM 2413 C C . ASN A 1 294 ? 12.014 8.849 -12.529 1.00 95.94 294 ASN A C 1
ATOM 2415 O O . ASN A 1 294 ? 13.218 8.625 -12.428 1.00 95.94 294 ASN A O 1
ATOM 2419 N N . ALA A 1 295 ? 11.149 7.929 -12.966 1.00 96.12 295 ALA A N 1
ATOM 2420 C CA . ALA A 1 295 ? 11.554 6.590 -13.392 1.00 96.12 295 ALA A CA 1
ATOM 2421 C C . ALA A 1 295 ? 12.572 6.643 -14.546 1.00 96.12 295 ALA A C 1
ATOM 2423 O O . ALA A 1 295 ? 13.632 6.028 -14.467 1.00 96.12 295 ALA A O 1
ATOM 2424 N N . LEU A 1 296 ? 12.311 7.447 -15.582 1.00 96.75 296 LEU A N 1
ATOM 2425 C CA . LEU A 1 296 ? 13.237 7.630 -16.709 1.00 96.75 296 LEU A CA 1
ATOM 2426 C C . LEU A 1 296 ? 14.582 8.217 -16.266 1.00 96.75 296 LEU A C 1
ATOM 2428 O O . LEU A 1 296 ? 15.638 7.762 -16.705 1.00 96.75 296 LEU A O 1
ATOM 2432 N N . LYS A 1 297 ? 14.557 9.212 -15.372 1.00 95.50 297 LYS A N 1
ATOM 2433 C CA . LYS A 1 297 ? 15.776 9.807 -14.807 1.00 95.50 297 LYS A CA 1
ATOM 2434 C C . LYS A 1 297 ? 16.568 8.802 -13.983 1.00 95.50 297 LYS A C 1
ATOM 2436 O O . LYS A 1 297 ? 17.789 8.786 -14.085 1.00 95.50 297 LYS A O 1
ATOM 2441 N N . LEU A 1 298 ? 15.887 7.967 -13.203 1.00 95.25 298 LEU A N 1
ATOM 2442 C CA . LEU A 1 298 ? 16.504 6.907 -12.415 1.00 95.25 298 LEU A CA 1
ATOM 2443 C C . LEU A 1 298 ? 17.234 5.921 -13.330 1.00 95.25 298 LEU A C 1
ATOM 2445 O O . LEU A 1 298 ? 18.423 5.689 -13.133 1.00 95.25 298 LEU A O 1
ATOM 2449 N N . LEU A 1 299 ? 16.571 5.433 -14.383 1.00 95.44 299 LEU A N 1
ATOM 2450 C CA . LEU A 1 299 ? 17.193 4.543 -15.369 1.00 95.44 299 LEU A CA 1
ATOM 2451 C C . LEU A 1 299 ? 18.386 5.201 -16.076 1.00 95.44 299 LEU A C 1
ATOM 2453 O O . LEU A 1 299 ? 19.421 4.567 -16.259 1.00 95.44 299 LEU A O 1
ATOM 2457 N N . LYS A 1 300 ? 18.278 6.482 -16.452 1.00 95.25 300 LYS A N 1
ATOM 2458 C CA . LYS A 1 300 ? 19.366 7.197 -17.137 1.00 95.25 300 LYS A CA 1
ATOM 2459 C C . LYS A 1 300 ? 20.572 7.448 -16.232 1.00 95.25 300 LYS A C 1
ATOM 2461 O O . LYS A 1 300 ? 21.708 7.391 -16.706 1.00 95.25 300 LYS A O 1
ATOM 2466 N N . LYS A 1 301 ? 20.320 7.788 -14.966 1.00 93.62 301 LYS A N 1
ATOM 2467 C CA . LYS A 1 301 ? 21.342 8.180 -13.989 1.00 93.62 301 LYS A CA 1
ATOM 2468 C C . LYS A 1 301 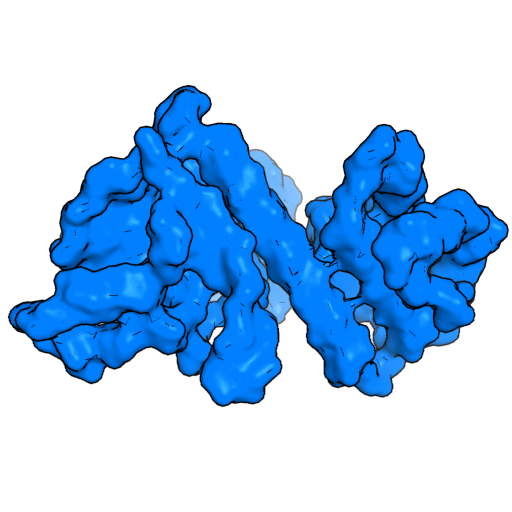? 22.051 6.965 -13.395 1.00 93.62 301 LYS A C 1
ATOM 2470 O O . LYS A 1 301 ? 23.275 6.991 -13.307 1.00 93.62 301 LYS A O 1
ATOM 2475 N N . HIS A 1 302 ? 21.286 5.939 -13.028 1.00 94.25 302 HIS A N 1
ATOM 2476 C CA . HIS A 1 302 ? 21.761 4.814 -12.218 1.00 94.25 302 HIS A CA 1
ATOM 2477 C C . HIS A 1 302 ? 21.836 3.506 -12.988 1.00 94.25 302 HIS A C 1
ATOM 2479 O O . HIS A 1 302 ? 22.528 2.602 -12.552 1.00 94.25 302 HIS A O 1
ATOM 2485 N N . GLY A 1 303 ? 21.164 3.380 -14.131 1.00 95.56 303 GLY A N 1
ATOM 2486 C CA . GLY A 1 303 ? 21.261 2.177 -14.950 1.00 95.56 303 GLY A CA 1
ATOM 2487 C C . GLY A 1 303 ? 22.673 1.948 -15.488 1.00 95.56 303 GLY A C 1
ATOM 2488 O O . GLY A 1 303 ? 23.369 2.893 -15.880 1.00 95.56 303 GLY A O 1
ATOM 2489 N N . ASP A 1 304 ? 23.068 0.681 -15.572 1.00 96.19 304 ASP A N 1
ATOM 2490 C CA . ASP A 1 304 ? 24.292 0.268 -16.246 1.00 96.19 304 ASP A CA 1
ATOM 2491 C C . ASP A 1 304 ? 24.277 0.618 -17.750 1.00 96.19 304 ASP A C 1
ATOM 2493 O O . ASP A 1 304 ? 23.390 1.297 -18.284 1.00 96.19 304 ASP A O 1
ATOM 2497 N N . VAL A 1 305 ? 25.339 0.245 -18.463 1.00 96.50 305 VAL A N 1
ATOM 2498 C CA . VAL A 1 305 ? 25.446 0.534 -19.901 1.00 96.50 305 VAL A CA 1
ATOM 2499 C C . VAL A 1 305 ? 24.307 -0.112 -20.699 1.00 96.50 305 VAL A C 1
ATOM 2501 O O . VAL A 1 305 ? 23.797 0.516 -21.628 1.00 96.50 305 VAL A O 1
ATOM 2504 N N . ASP A 1 306 ? 23.880 -1.318 -20.336 1.00 96.25 306 ASP A N 1
ATOM 2505 C CA . ASP A 1 306 ? 22.844 -2.050 -21.061 1.00 96.25 306 ASP A CA 1
ATOM 2506 C C . ASP A 1 306 ? 21.465 -1.433 -20.806 1.00 96.25 306 ASP A C 1
ATOM 2508 O O . ASP A 1 306 ? 20.737 -1.153 -21.759 1.00 96.25 306 ASP A O 1
ATOM 2512 N N . VAL A 1 307 ? 21.147 -1.099 -19.552 1.00 96.88 307 VAL A N 1
ATOM 2513 C CA . VAL A 1 307 ? 19.920 -0.376 -19.176 1.00 96.88 307 VAL A CA 1
ATOM 2514 C C . VAL A 1 307 ? 19.814 0.950 -19.925 1.00 96.88 307 VAL A C 1
ATOM 2516 O O . VAL A 1 307 ? 18.762 1.261 -20.487 1.00 96.88 307 VAL A O 1
ATOM 2519 N N . ARG A 1 308 ? 20.900 1.732 -19.981 1.00 96.44 308 ARG A N 1
ATOM 2520 C CA . ARG A 1 308 ? 20.908 3.029 -20.676 1.00 96.44 308 ARG A CA 1
ATOM 2521 C C . ARG A 1 308 ? 20.751 2.885 -22.186 1.00 96.44 308 ARG A C 1
ATOM 2523 O O . ARG A 1 308 ? 20.032 3.680 -22.785 1.00 96.44 308 ARG A O 1
ATOM 2530 N N . ASN A 1 309 ? 21.374 1.875 -22.792 1.00 95.94 309 ASN A N 1
ATOM 2531 C CA . ASN A 1 309 ? 21.209 1.597 -24.219 1.00 95.94 309 ASN A CA 1
ATOM 2532 C C . ASN A 1 309 ? 19.764 1.207 -24.549 1.00 95.94 309 ASN A C 1
ATOM 2534 O O . ASN A 1 309 ? 19.205 1.709 -25.521 1.00 95.94 309 ASN A O 1
ATOM 2538 N N . ILE A 1 310 ? 19.155 0.342 -23.733 1.00 95.50 310 ILE A N 1
ATOM 2539 C CA . ILE A 1 310 ? 17.757 -0.065 -23.902 1.00 95.50 310 ILE A CA 1
ATOM 2540 C C . ILE A 1 310 ? 16.834 1.149 -23.722 1.00 95.50 310 ILE A C 1
ATOM 2542 O O . ILE A 1 310 ? 15.953 1.369 -24.545 1.00 95.50 310 ILE A O 1
ATOM 2546 N N . LEU A 1 311 ? 17.057 1.981 -22.701 1.00 95.69 311 LEU A N 1
ATOM 2547 C CA . LEU A 1 311 ? 16.301 3.221 -22.502 1.00 95.69 311 LEU A CA 1
ATOM 2548 C C . LEU A 1 311 ? 16.377 4.137 -23.735 1.00 95.69 311 LEU A C 1
ATOM 2550 O O . LEU A 1 311 ? 15.350 4.643 -24.192 1.00 95.69 311 LEU A O 1
ATOM 2554 N N . ASP A 1 312 ? 17.580 4.340 -24.275 1.00 93.94 312 ASP A N 1
ATOM 2555 C CA . ASP A 1 312 ? 17.798 5.217 -25.424 1.00 93.94 312 ASP A CA 1
ATOM 2556 C C . ASP A 1 312 ? 17.091 4.687 -26.686 1.00 93.94 312 ASP A C 1
ATOM 2558 O O . ASP A 1 312 ? 16.456 5.461 -27.399 1.00 93.94 312 ASP A O 1
ATOM 2562 N N . ILE A 1 313 ? 17.149 3.374 -26.937 1.00 92.88 313 ILE A N 1
ATOM 2563 C CA . ILE A 1 313 ? 16.598 2.744 -28.148 1.00 92.88 313 ILE A CA 1
ATOM 2564 C C . ILE A 1 313 ? 15.087 2.513 -28.044 1.00 92.88 313 ILE A C 1
ATOM 2566 O O . ILE A 1 313 ? 14.346 2.834 -28.971 1.00 92.88 313 ILE A O 1
ATOM 2570 N N . SER A 1 314 ? 14.622 1.933 -26.940 1.00 90.69 314 SER A N 1
ATOM 2571 C CA . SER A 1 314 ? 13.247 1.438 -26.811 1.00 90.69 314 SER A CA 1
ATOM 2572 C C . SER A 1 314 ? 12.269 2.513 -26.341 1.00 90.69 314 SER A C 1
ATOM 2574 O O . SER A 1 314 ? 11.062 2.374 -26.541 1.00 90.69 314 SER A O 1
ATOM 2576 N N . ILE A 1 315 ? 12.767 3.588 -25.718 1.00 91.25 315 ILE A N 1
ATOM 2577 C CA . ILE A 1 315 ? 11.922 4.661 -25.180 1.00 91.25 315 ILE A CA 1
ATOM 2578 C C . ILE A 1 315 ? 12.275 6.015 -25.791 1.00 91.25 315 ILE A C 1
ATOM 2580 O O . ILE A 1 315 ? 11.383 6.688 -26.303 1.00 91.25 315 ILE A O 1
ATOM 2584 N N . LEU A 1 316 ? 13.542 6.441 -25.726 1.00 91.81 316 LEU A N 1
ATOM 2585 C CA . LEU A 1 316 ? 13.896 7.834 -26.023 1.00 91.81 316 LEU A CA 1
ATOM 2586 C C . LEU A 1 316 ? 13.997 8.174 -27.525 1.00 91.81 316 LEU A C 1
ATOM 2588 O O . LEU A 1 316 ? 13.941 9.361 -27.853 1.00 91.81 316 LEU A O 1
ATOM 2592 N N . ASP A 1 317 ? 14.098 7.182 -28.419 1.00 88.94 317 ASP A N 1
ATOM 2593 C CA . ASP A 1 317 ? 14.215 7.377 -29.880 1.00 88.94 317 ASP A CA 1
ATOM 2594 C C . ASP A 1 317 ? 12.965 8.032 -30.514 1.00 88.94 317 ASP A C 1
ATOM 2596 O O . ASP A 1 317 ? 13.070 8.778 -31.485 1.00 88.94 317 ASP A O 1
ATOM 2600 N N . ASP A 1 318 ? 11.781 7.827 -29.924 1.00 84.62 318 ASP A N 1
ATOM 2601 C CA . ASP A 1 318 ? 10.490 8.382 -30.373 1.00 84.62 318 ASP A CA 1
ATOM 2602 C C . ASP A 1 318 ? 9.737 9.021 -29.190 1.00 84.62 318 ASP A C 1
ATOM 2604 O O . ASP A 1 318 ? 8.647 8.581 -28.819 1.00 84.62 318 ASP A O 1
ATOM 2608 N N . PHE A 1 319 ? 10.379 10.010 -28.550 1.00 89.44 319 PHE A N 1
ATOM 2609 C CA . PHE A 1 319 ? 9.981 10.569 -27.242 1.00 89.44 319 PHE A CA 1
ATOM 2610 C C . PHE A 1 319 ? 9.599 12.063 -27.262 1.00 89.44 319 PHE A C 1
ATOM 2612 O O . PHE A 1 319 ? 9.620 12.763 -26.241 1.00 89.44 319 PHE A O 1
ATOM 2619 N N . ASP A 1 320 ? 9.321 12.606 -28.446 1.00 89.69 320 ASP A N 1
ATOM 2620 C CA . ASP A 1 320 ? 9.057 14.037 -28.626 1.00 89.69 320 ASP A CA 1
ATOM 2621 C C . ASP A 1 320 ? 7.704 14.474 -28.038 1.00 89.69 320 ASP A C 1
ATOM 2623 O O . ASP A 1 320 ? 7.605 15.560 -27.451 1.00 89.69 320 ASP A O 1
ATOM 2627 N N . GLU A 1 321 ? 6.662 13.640 -28.162 1.00 90.62 321 GLU A N 1
ATOM 2628 C CA . GLU A 1 321 ? 5.323 13.928 -27.625 1.00 90.62 321 GLU A CA 1
ATOM 2629 C C . GLU A 1 321 ? 5.362 14.011 -26.090 1.00 90.62 321 GLU A C 1
ATOM 2631 O O . GLU A 1 321 ? 4.815 14.940 -25.487 1.00 90.62 321 GLU A O 1
ATOM 2636 N N . GLU A 1 322 ? 6.080 13.088 -25.457 1.00 93.88 322 GLU A N 1
ATOM 2637 C CA . GLU A 1 322 ? 6.260 12.976 -24.015 1.00 93.88 322 GLU A CA 1
ATOM 2638 C C . GLU A 1 322 ? 7.090 14.141 -23.470 1.00 93.88 322 GLU A C 1
ATOM 2640 O O . GLU A 1 322 ? 6.678 14.793 -22.507 1.00 93.88 322 GLU A O 1
ATOM 2645 N N . ARG A 1 323 ? 8.209 14.497 -24.124 1.00 92.38 323 ARG A N 1
ATOM 2646 C CA . ARG A 1 323 ? 8.996 15.700 -23.773 1.00 92.38 323 ARG A CA 1
ATOM 2647 C C . ARG A 1 323 ? 8.139 16.964 -23.839 1.00 92.38 323 ARG A C 1
ATOM 2649 O O . ARG A 1 323 ? 8.230 17.828 -22.961 1.00 92.38 323 ARG A O 1
ATOM 2656 N N . ALA A 1 324 ? 7.306 17.100 -24.873 1.00 91.75 324 ALA A N 1
ATOM 2657 C CA . ALA A 1 324 ? 6.401 18.237 -25.007 1.00 91.75 324 ALA A CA 1
ATOM 2658 C C . ALA A 1 324 ? 5.348 18.258 -23.886 1.00 91.75 324 ALA A C 1
ATOM 2660 O O . ALA A 1 324 ? 5.068 19.326 -23.332 1.00 91.75 324 ALA A O 1
ATOM 2661 N N . ALA A 1 325 ? 4.810 17.095 -23.512 1.00 92.25 325 ALA A N 1
ATOM 2662 C CA . ALA A 1 325 ? 3.886 16.961 -22.395 1.00 92.25 325 ALA A CA 1
ATOM 2663 C C . ALA A 1 325 ? 4.544 17.345 -21.064 1.00 92.25 325 ALA A C 1
ATOM 2665 O O . ALA A 1 325 ? 4.020 18.207 -20.362 1.00 92.25 325 ALA A O 1
ATOM 2666 N N . PHE A 1 326 ? 5.728 16.823 -20.744 1.00 94.19 326 PHE A N 1
ATOM 2667 C CA . PHE A 1 326 ? 6.453 17.201 -19.527 1.00 94.19 326 PHE A CA 1
ATOM 2668 C C . PHE A 1 326 ? 6.654 18.716 -19.428 1.00 94.19 326 PHE A C 1
ATOM 2670 O O . PHE A 1 326 ? 6.279 19.331 -18.426 1.00 94.19 326 PHE A O 1
ATOM 2677 N N . ARG A 1 327 ? 7.124 19.351 -20.508 1.00 93.12 327 ARG A N 1
ATOM 2678 C CA . ARG A 1 327 ? 7.298 20.811 -20.565 1.00 93.12 327 ARG A CA 1
ATOM 2679 C C . ARG A 1 327 ? 5.983 21.569 -20.390 1.00 93.12 327 ARG A C 1
ATOM 2681 O O . ARG A 1 327 ? 5.954 22.566 -19.669 1.00 93.12 327 ARG A O 1
ATOM 2688 N N . LYS A 1 328 ? 4.888 21.097 -21.000 1.00 92.12 328 LYS A N 1
ATOM 2689 C CA . LYS A 1 328 ? 3.542 21.682 -20.847 1.00 92.12 328 LYS A CA 1
ATOM 2690 C C . LYS A 1 328 ? 3.090 21.698 -19.382 1.00 92.12 328 LYS A C 1
ATOM 2692 O O . LYS A 1 328 ? 2.429 22.649 -18.973 1.00 92.12 328 LYS A O 1
ATOM 2697 N N . TYR A 1 329 ? 3.468 20.689 -18.599 1.00 91.19 329 TYR A N 1
ATOM 2698 C CA . TYR A 1 329 ? 3.146 20.575 -17.172 1.00 91.19 329 TYR A CA 1
ATOM 2699 C C . TYR A 1 329 ? 4.222 21.164 -16.239 1.00 91.19 329 TYR A C 1
ATOM 2701 O O . TYR A 1 329 ? 4.120 21.033 -15.019 1.00 91.19 329 TYR A O 1
ATOM 2709 N N . GLY A 1 330 ? 5.225 21.859 -16.793 1.00 90.94 330 GLY A N 1
ATOM 2710 C CA . GLY A 1 330 ? 6.293 22.514 -16.032 1.00 90.94 330 GLY A CA 1
ATOM 2711 C C . GLY A 1 330 ? 7.355 21.560 -15.478 1.00 90.94 330 GLY A C 1
ATOM 2712 O O . GLY A 1 330 ? 8.142 21.962 -14.622 1.00 90.94 330 GLY A O 1
ATOM 2713 N N . LEU A 1 331 ? 7.387 20.315 -15.955 1.00 92.75 331 LEU A N 1
ATOM 2714 C CA . LEU A 1 331 ? 8.337 19.297 -15.526 1.00 92.75 331 LEU A CA 1
ATOM 2715 C C . LEU A 1 331 ? 9.649 19.425 -16.314 1.00 92.75 331 LEU A C 1
ATOM 2717 O O . LEU A 1 331 ? 9.654 19.550 -17.541 1.00 92.75 331 LEU A O 1
ATOM 2721 N N . LYS A 1 332 ? 10.783 19.404 -15.604 1.00 90.25 332 LYS A N 1
ATOM 2722 C CA . LYS A 1 332 ? 12.119 19.547 -16.204 1.00 90.25 332 LYS A CA 1
ATOM 2723 C C . LYS A 1 332 ? 12.617 18.206 -16.738 1.00 90.25 332 LYS A C 1
ATOM 2725 O O . LYS A 1 332 ? 12.999 17.341 -15.948 1.00 90.25 332 LYS A O 1
ATOM 2730 N N . CYS A 1 333 ? 12.656 18.067 -18.059 1.00 89.00 333 CYS A N 1
ATOM 2731 C CA . CYS A 1 333 ? 13.083 16.852 -18.757 1.00 89.00 333 CYS A CA 1
ATOM 2732 C C . CYS A 1 333 ? 14.330 17.050 -19.638 1.00 89.00 333 CYS A C 1
ATOM 2734 O O . CYS A 1 333 ? 14.596 16.212 -20.485 1.00 89.00 333 CYS A O 1
ATOM 2736 N N . ASP A 1 334 ? 15.072 18.153 -19.487 1.00 82.31 334 ASP A N 1
ATOM 2737 C CA . ASP A 1 334 ? 16.219 18.472 -20.361 1.00 82.31 334 ASP A CA 1
ATOM 2738 C C . ASP A 1 334 ? 17.457 17.588 -20.106 1.00 82.31 334 ASP A C 1
ATOM 2740 O O . ASP A 1 334 ? 18.412 17.619 -20.875 1.00 82.31 334 ASP A O 1
ATOM 2744 N N . GLU A 1 335 ? 17.440 16.822 -19.015 1.00 78.44 335 GLU A N 1
ATOM 2745 C CA . GLU A 1 335 ? 18.475 15.852 -18.633 1.00 78.44 335 GLU A CA 1
ATOM 2746 C C . GLU A 1 335 ? 18.233 14.452 -19.238 1.00 78.44 335 GLU A C 1
ATOM 2748 O O . GLU A 1 335 ? 19.102 13.587 -19.127 1.00 78.44 335 GLU A O 1
ATOM 2753 N N . LEU A 1 336 ? 17.067 14.241 -19.870 1.00 83.12 336 LEU A N 1
ATOM 2754 C CA . LEU A 1 336 ? 16.740 13.089 -20.721 1.00 83.12 336 LEU A CA 1
ATOM 2755 C C . LEU A 1 336 ? 16.998 13.449 -22.186 1.00 83.12 336 LEU A C 1
ATOM 2757 O O . LEU A 1 336 ? 17.342 12.554 -22.985 1.00 83.12 336 LEU A O 1
#

Radius of gyration: 21.79 Å; chains: 1; bounding box: 48×52×62 Å

Secondary structure (DSSP, 8-state):
---EEEEEEE-TTS-EEEEEEETTEEHHHHHHHHTTT-S-HHIIIII--GGGSEETTSTTSS-HHHHHHHHHHHHSSEEEEEEEE-SSS-SSSS-EEEEEEEE-SSEEEEEEEEEE--TT--HHHHHHTSTT-GGG--HHHHHHHTTTTTTSPTT-HHHHHHHHH-HHHHHHHHIIIIIHHHHHSTTSEEEEEEEEEEEEHHHHHHHHHHHHHHHHHHHHHHHHHH--S-B-HHHHHHHHHHHSTTHHHHHHHHHHHHSS--HHHHHIIIIIHHHHHHHHSSS--HHHHHHHHHHHHHHHHHB-HHHHHHHHHHTGGG-HHHHHHHHHTT---TT-

Foldseek 3Di:
DWAWAWDWDQDPVRDTDIFIDINNHGPQVVVQVVCVVPPPCCCVPPCPSSVQWDFLCFPLQDALLSNVLLVVQLPDQWFFHFGTHHNVHNGLQGWTKTFGWHDDPWKIDRFFIWIFDCPPDDPVVLLCQFLLVCVPDDPVSCVVPVPQPNPDDRPDPSNVVVCVVVVSRRSNSSCVRPVRVLRVDPPRIDTDTGDGDMDTPVSSVVNSVVVLLVSLLVLLVCLLPPDPAADELVRLLVNLLRNFPCSVVLQVVCCVPPVDDPNLVSCCVGQAVVLVVLLPDPDRDPSNLSSSLSSLSSQCNRYDPVSNVSSCPRHVVPCPSSVVSCVVSVHDNPVD

pLDDT: mean 92.9, std 5.6, range [57.44, 98.5]